Protein AF-G7VB44-F1 (afdb_monomer_lite)

Structure (mmCIF, N/CA/C/O backbone):
data_AF-G7VB44-F1
#
_entry.id   AF-G7VB44-F1
#
loop_
_atom_site.group_PDB
_atom_site.id
_atom_site.type_symbol
_atom_site.label_atom_id
_atom_site.label_alt_id
_atom_site.label_comp_id
_atom_site.label_asym_id
_atom_site.label_entity_id
_atom_site.label_seq_id
_atom_site.pdbx_PDB_ins_code
_atom_site.Cartn_x
_atom_site.Cartn_y
_atom_site.Cartn_z
_atom_site.occupancy
_atom_site.B_iso_or_equiv
_atom_site.auth_seq_id
_atom_site.auth_comp_id
_atom_site.auth_asym_id
_atom_site.auth_atom_id
_atom_site.pdbx_PDB_model_num
ATOM 1 N N . MET A 1 1 ? -12.484 -7.532 16.900 1.00 80.00 1 MET A N 1
ATOM 2 C CA . MET A 1 1 ? -11.353 -6.840 16.231 1.00 80.00 1 MET A CA 1
ATOM 3 C C . MET A 1 1 ? -10.015 -7.594 16.300 1.00 80.00 1 MET A C 1
ATOM 5 O O . MET A 1 1 ? -9.132 -7.290 15.511 1.00 80.00 1 MET A O 1
ATOM 9 N N . GLY A 1 2 ? -9.859 -8.647 17.121 1.00 78.56 2 GLY A N 1
ATOM 10 C CA . GLY A 1 2 ? -8.567 -9.345 17.282 1.00 78.56 2 GLY A CA 1
ATOM 11 C C . GLY A 1 2 ? -8.020 -10.076 16.041 1.00 78.56 2 GLY A C 1
ATOM 12 O O . GLY A 1 2 ? -6.839 -10.409 15.985 1.00 78.56 2 GLY A O 1
ATOM 13 N N . VAL A 1 3 ? -8.853 -10.325 15.021 1.00 84.31 3 VAL A N 1
ATOM 14 C CA . VAL A 1 3 ? -8.392 -10.822 13.707 1.00 84.31 3 VAL A CA 1
ATOM 15 C C . VAL A 1 3 ? -7.645 -9.725 12.938 1.00 84.31 3 VAL A C 1
ATOM 17 O O . VAL A 1 3 ? -6.621 -10.018 12.329 1.00 84.31 3 VAL A O 1
ATOM 20 N N . LEU A 1 4 ? -8.111 -8.470 13.018 1.00 82.12 4 LEU A N 1
ATOM 21 C CA . LEU A 1 4 ? -7.441 -7.319 12.403 1.00 82.12 4 LEU A CA 1
ATOM 22 C C . LEU A 1 4 ? -6.108 -7.040 13.091 1.00 82.12 4 LEU A C 1
ATOM 24 O O . LEU A 1 4 ? -5.109 -6.929 12.400 1.00 82.12 4 LEU A O 1
ATOM 28 N N . PHE A 1 5 ? -6.059 -7.046 14.428 1.00 86.62 5 PHE A N 1
ATOM 29 C CA . PHE A 1 5 ? -4.797 -6.895 15.167 1.00 86.62 5 PHE A CA 1
ATOM 30 C C . PHE A 1 5 ? -3.729 -7.902 14.707 1.00 86.62 5 PHE A C 1
ATOM 32 O O . PHE A 1 5 ? -2.625 -7.510 14.335 1.00 86.62 5 PHE A O 1
ATOM 39 N N . ARG A 1 6 ? -4.077 -9.197 14.658 1.00 86.50 6 ARG A N 1
ATOM 40 C CA . ARG A 1 6 ? -3.172 -10.245 14.159 1.00 86.50 6 ARG A CA 1
ATOM 41 C C . ARG A 1 6 ? -2.758 -10.002 12.710 1.00 86.50 6 ARG A C 1
ATOM 43 O O . ARG A 1 6 ? -1.588 -10.157 12.386 1.00 86.50 6 ARG A O 1
ATOM 50 N N . GLY A 1 7 ? -3.694 -9.581 11.859 1.00 85.75 7 GLY A N 1
ATOM 51 C CA . GLY A 1 7 ? -3.399 -9.190 10.482 1.00 85.75 7 GLY A CA 1
ATOM 52 C C . GLY A 1 7 ? -2.362 -8.077 10.395 1.00 85.75 7 GLY A C 1
ATOM 53 O O . GLY A 1 7 ? -1.374 -8.239 9.682 1.00 85.75 7 GLY A O 1
ATOM 54 N N . TYR A 1 8 ? -2.556 -6.991 11.146 1.00 86.94 8 TYR A N 1
ATOM 55 C CA . TYR A 1 8 ? -1.642 -5.851 11.152 1.00 86.94 8 TYR A CA 1
ATOM 56 C C . TYR A 1 8 ? -0.253 -6.244 11.675 1.00 86.94 8 TYR A C 1
ATOM 58 O O . TYR A 1 8 ? 0.756 -5.853 11.088 1.00 86.94 8 TYR A O 1
ATOM 66 N N . LEU A 1 9 ? -0.196 -7.066 12.727 1.00 90.12 9 LEU A N 1
ATOM 67 C CA . LEU A 1 9 ? 1.054 -7.565 13.299 1.00 90.12 9 LEU A CA 1
ATOM 68 C C . LEU A 1 9 ? 1.824 -8.451 12.311 1.00 90.12 9 LEU A C 1
ATOM 70 O O . LEU A 1 9 ? 3.010 -8.226 12.080 1.00 90.12 9 LEU A O 1
ATOM 74 N N . TYR A 1 10 ? 1.159 -9.440 11.704 1.00 90.50 10 TYR A N 1
ATOM 75 C CA . TYR A 1 10 ? 1.810 -10.322 10.732 1.00 90.50 10 TYR A CA 1
ATOM 76 C C . TYR A 1 10 ? 2.279 -9.552 9.506 1.00 90.50 10 TYR A C 1
ATOM 78 O O . TYR A 1 10 ? 3.381 -9.794 9.031 1.00 90.50 10 TYR A O 1
ATOM 86 N N . MET A 1 11 ? 1.484 -8.595 9.030 1.00 89.56 11 MET A N 1
ATOM 87 C CA . MET A 1 11 ? 1.863 -7.749 7.906 1.00 89.56 11 MET A CA 1
ATOM 88 C C . MET A 1 11 ? 3.060 -6.849 8.253 1.00 89.56 11 MET A C 1
ATOM 90 O O . MET A 1 11 ? 3.954 -6.706 7.429 1.00 89.56 11 MET A O 1
ATOM 94 N N . LEU A 1 12 ? 3.145 -6.320 9.480 1.00 89.06 12 LEU A N 1
ATOM 95 C CA . LEU A 1 12 ? 4.304 -5.541 9.932 1.00 89.06 12 LEU A CA 1
ATOM 96 C C . LEU A 1 12 ? 5.586 -6.382 9.937 1.00 89.06 12 LEU A C 1
ATOM 98 O O . LEU A 1 12 ? 6.587 -5.979 9.350 1.00 89.06 12 LEU A O 1
ATOM 102 N N . ILE A 1 13 ? 5.541 -7.567 10.555 1.00 89.88 13 ILE A N 1
ATOM 103 C CA . ILE A 1 13 ? 6.677 -8.503 10.587 1.00 89.88 13 ILE A CA 1
ATOM 104 C C . ILE A 1 13 ? 7.089 -8.875 9.160 1.00 89.88 13 ILE A C 1
ATOM 106 O O . ILE A 1 13 ? 8.275 -8.893 8.833 1.00 89.88 13 ILE A O 1
ATOM 110 N N . TYR A 1 14 ? 6.106 -9.133 8.298 1.00 90.00 14 TYR A N 1
ATOM 111 C CA . TYR A 1 14 ? 6.345 -9.524 6.919 1.00 90.00 14 TYR A CA 1
ATOM 112 C C . TYR A 1 14 ? 6.978 -8.403 6.089 1.00 90.00 14 TYR A C 1
ATOM 114 O O . TYR A 1 14 ? 7.917 -8.661 5.344 1.00 90.00 14 TYR A O 1
ATOM 122 N N . VAL A 1 15 ? 6.528 -7.156 6.258 1.00 86.50 15 VAL A N 1
ATOM 123 C CA . VAL A 1 15 ? 7.111 -5.977 5.597 1.00 86.50 15 VAL A CA 1
ATOM 124 C C . VAL A 1 15 ? 8.540 -5.720 6.078 1.00 86.50 15 VAL A C 1
ATOM 126 O O . VAL A 1 15 ? 9.401 -5.415 5.256 1.00 86.50 15 VAL A O 1
ATOM 129 N N . ILE A 1 16 ? 8.828 -5.893 7.372 1.00 88.00 16 ILE A N 1
ATOM 130 C CA . ILE A 1 16 ? 10.203 -5.805 7.893 1.00 88.00 16 ILE A CA 1
ATOM 131 C C . ILE A 1 16 ? 11.078 -6.891 7.253 1.00 88.00 16 ILE A C 1
ATOM 133 O O . ILE A 1 16 ? 12.158 -6.588 6.747 1.00 88.00 16 ILE A O 1
ATOM 137 N N . GLY A 1 17 ? 10.597 -8.137 7.210 1.00 90.00 17 GLY A N 1
ATOM 138 C CA . GLY A 1 17 ? 11.292 -9.239 6.540 1.00 90.00 17 GLY A CA 1
ATOM 139 C C . GLY A 1 17 ? 11.532 -8.973 5.051 1.00 90.00 17 GLY A C 1
ATOM 140 O O . GLY A 1 17 ? 12.629 -9.222 4.556 1.00 90.00 17 GLY A O 1
ATOM 141 N N . ALA A 1 18 ? 10.545 -8.398 4.358 1.00 87.44 18 ALA A N 1
ATOM 142 C CA . ALA A 1 18 ? 10.652 -7.982 2.959 1.00 87.44 18 ALA A CA 1
ATOM 143 C C . ALA A 1 18 ? 11.715 -6.904 2.764 1.00 87.44 18 ALA A C 1
ATOM 145 O O . ALA A 1 18 ? 12.546 -7.013 1.864 1.00 87.44 18 ALA A O 1
ATOM 146 N N . GLY A 1 19 ? 11.722 -5.894 3.636 1.00 85.81 19 GLY A N 1
ATOM 147 C CA . GLY A 1 19 ? 12.726 -4.836 3.629 1.00 85.81 19 GLY A CA 1
ATOM 148 C C . GLY A 1 19 ? 14.137 -5.389 3.811 1.00 85.81 19 GLY A C 1
ATOM 149 O O . GLY A 1 19 ? 15.023 -5.068 3.023 1.00 85.81 19 GLY A O 1
ATOM 150 N N . LEU A 1 20 ? 14.340 -6.276 4.787 1.00 90.94 20 LEU A N 1
ATOM 151 C CA . LEU A 1 20 ? 15.640 -6.910 5.031 1.00 90.94 20 LEU A CA 1
ATOM 152 C C . LEU A 1 20 ? 16.088 -7.792 3.859 1.00 90.94 20 LEU A C 1
ATOM 154 O O . LEU A 1 20 ? 17.244 -7.716 3.445 1.00 90.94 20 LEU A O 1
ATOM 158 N N . ALA A 1 21 ? 15.181 -8.588 3.288 1.00 89.25 21 ALA A N 1
ATOM 159 C CA . ALA A 1 21 ? 15.477 -9.410 2.118 1.00 89.25 21 ALA A CA 1
ATOM 160 C C . ALA A 1 21 ? 15.859 -8.548 0.905 1.00 89.25 21 ALA A C 1
ATOM 162 O O . ALA A 1 21 ? 16.820 -8.858 0.204 1.00 89.25 21 ALA A O 1
ATOM 163 N N . MET A 1 22 ? 15.159 -7.432 0.689 1.00 87.12 22 MET A N 1
ATOM 164 C CA . MET A 1 22 ? 15.470 -6.499 -0.390 1.00 87.12 22 MET A CA 1
ATOM 165 C C . MET A 1 22 ? 16.832 -5.828 -0.192 1.00 87.12 22 MET A C 1
ATOM 167 O O . MET A 1 22 ? 17.610 -5.728 -1.138 1.00 87.12 22 MET A O 1
ATOM 171 N N . VAL A 1 23 ? 17.156 -5.420 1.039 1.00 89.25 23 VAL A N 1
ATOM 172 C CA . VAL A 1 23 ? 18.485 -4.891 1.382 1.00 89.25 23 VAL A CA 1
ATOM 173 C C . VAL A 1 23 ? 19.566 -5.937 1.118 1.00 89.25 23 VAL A C 1
ATOM 175 O O . VAL A 1 23 ? 20.598 -5.596 0.549 1.00 89.25 23 VAL A O 1
ATOM 178 N N . ALA A 1 24 ? 19.328 -7.206 1.457 1.00 88.94 24 ALA A N 1
ATOM 179 C CA . ALA A 1 24 ? 20.270 -8.287 1.178 1.00 88.94 24 ALA A CA 1
ATOM 180 C C . ALA A 1 24 ? 20.478 -8.504 -0.333 1.00 88.94 24 ALA A C 1
ATOM 182 O O . ALA A 1 24 ? 21.618 -8.634 -0.776 1.00 88.94 24 ALA A O 1
ATOM 183 N N . VAL A 1 25 ? 19.404 -8.481 -1.133 1.00 89.31 25 VAL A N 1
ATOM 184 C CA . VAL A 1 25 ? 19.479 -8.585 -2.603 1.00 89.31 25 VAL A CA 1
ATOM 185 C C . VAL A 1 25 ? 20.238 -7.402 -3.210 1.00 89.31 25 VAL A C 1
ATOM 187 O O . VAL A 1 25 ? 21.108 -7.601 -4.057 1.00 89.31 25 VAL A O 1
ATOM 190 N N . LEU A 1 26 ? 19.967 -6.178 -2.753 1.00 87.75 26 LEU A N 1
ATOM 191 C CA . LEU A 1 26 ? 20.679 -4.976 -3.199 1.00 87.75 26 LEU A CA 1
ATOM 192 C C . LEU A 1 26 ? 22.152 -4.996 -2.780 1.00 87.75 26 LEU A C 1
ATOM 194 O O . LEU A 1 26 ? 23.027 -4.652 -3.569 1.00 87.75 26 LEU A O 1
ATOM 198 N N . TYR A 1 27 ? 22.451 -5.436 -1.561 1.00 88.81 27 TYR A N 1
ATOM 199 C CA . TYR A 1 27 ? 23.824 -5.590 -1.094 1.00 88.81 27 TYR A CA 1
ATOM 200 C C . TYR A 1 27 ? 24.584 -6.628 -1.927 1.00 88.81 27 TYR A C 1
ATOM 202 O O . TYR A 1 27 ? 25.705 -6.364 -2.362 1.00 88.81 27 TYR A O 1
ATOM 210 N N . ALA A 1 28 ? 23.961 -7.775 -2.217 1.00 87.00 28 ALA A N 1
ATOM 211 C CA . ALA A 1 28 ? 24.533 -8.796 -3.089 1.00 87.00 28 ALA A CA 1
ATOM 212 C C . ALA A 1 28 ? 24.778 -8.261 -4.509 1.00 87.00 28 ALA A C 1
ATOM 214 O O . ALA A 1 28 ? 25.819 -8.550 -5.097 1.00 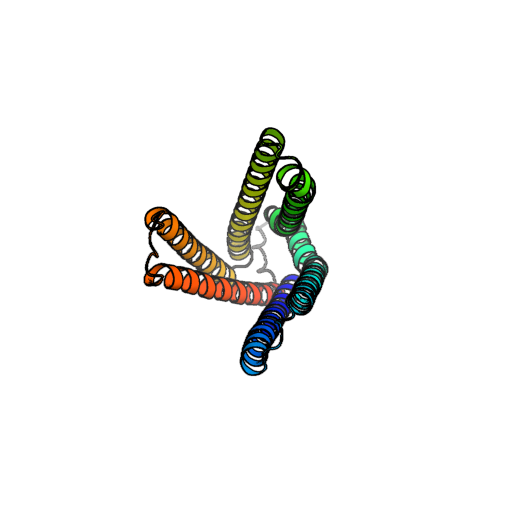87.00 28 ALA A O 1
ATOM 215 N N . MET A 1 29 ? 23.871 -7.431 -5.036 1.00 87.31 29 MET A N 1
ATOM 216 C CA . MET A 1 29 ? 24.047 -6.747 -6.320 1.00 87.31 29 MET A CA 1
ATOM 217 C C . MET A 1 29 ? 25.275 -5.836 -6.312 1.00 87.31 29 MET A C 1
ATOM 219 O O . MET A 1 29 ? 26.114 -5.937 -7.206 1.00 87.31 29 MET A O 1
ATOM 223 N N . VAL A 1 30 ? 25.399 -4.972 -5.301 1.00 86.81 30 VAL A N 1
ATOM 224 C CA . VAL A 1 30 ? 26.527 -4.041 -5.172 1.00 86.81 30 VAL A CA 1
ATOM 225 C C . VAL A 1 30 ? 27.838 -4.808 -5.031 1.00 86.81 30 VAL A C 1
ATOM 227 O O . VAL A 1 30 ? 28.786 -4.525 -5.759 1.00 86.81 30 VAL A O 1
ATOM 230 N N . MET A 1 31 ? 27.892 -5.817 -4.160 1.00 86.06 31 MET A N 1
ATOM 231 C CA . MET A 1 31 ? 29.104 -6.615 -3.965 1.00 86.06 31 MET A CA 1
ATOM 232 C C . MET A 1 31 ? 29.481 -7.425 -5.205 1.00 86.06 31 MET A C 1
ATOM 234 O O . MET A 1 31 ? 30.659 -7.499 -5.545 1.00 86.06 31 MET A O 1
ATOM 238 N N . SER A 1 32 ? 28.497 -7.972 -5.922 1.00 84.56 32 SER A N 1
ATOM 239 C CA . SER A 1 32 ? 28.719 -8.644 -7.204 1.00 84.56 32 SER A CA 1
ATOM 240 C C . SER A 1 32 ? 29.277 -7.678 -8.253 1.00 84.56 32 SER A C 1
ATOM 242 O O . SER A 1 32 ? 30.260 -7.996 -8.919 1.00 84.56 32 SER A O 1
ATOM 244 N N . ALA A 1 33 ? 28.726 -6.464 -8.356 1.00 85.31 33 ALA A N 1
ATOM 245 C CA . ALA A 1 33 ? 29.221 -5.437 -9.270 1.00 85.31 33 ALA A CA 1
ATOM 246 C C . ALA A 1 33 ? 30.656 -4.992 -8.929 1.00 85.31 33 ALA A C 1
ATOM 248 O O . ALA A 1 33 ? 31.499 -4.907 -9.822 1.00 85.31 33 ALA A O 1
ATOM 249 N N . VAL A 1 34 ? 30.956 -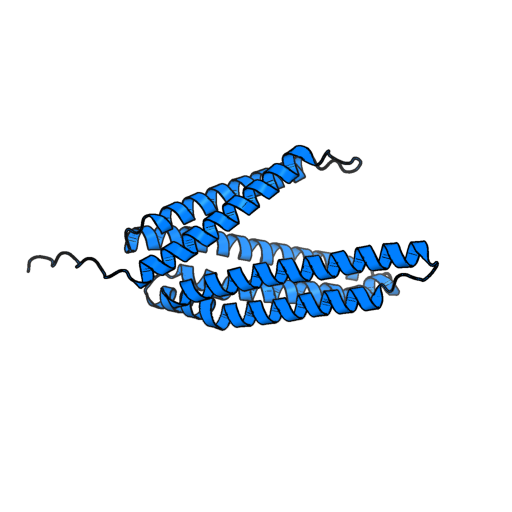4.773 -7.644 1.00 86.88 34 VAL A N 1
ATOM 250 C CA . VAL A 1 34 ? 32.305 -4.422 -7.166 1.00 86.88 34 VAL A CA 1
ATOM 251 C C . VAL A 1 34 ? 33.295 -5.549 -7.458 1.00 86.88 34 VAL A C 1
ATOM 253 O O . VAL A 1 34 ? 34.362 -5.306 -8.019 1.00 86.88 34 VAL A O 1
ATOM 256 N N . TRP A 1 35 ? 32.940 -6.793 -7.134 1.00 85.19 35 TRP A N 1
ATOM 257 C CA . TRP A 1 35 ? 33.787 -7.958 -7.387 1.00 85.19 35 TRP A CA 1
ATOM 258 C C . TRP A 1 35 ? 34.087 -8.145 -8.877 1.00 85.19 35 TRP A C 1
ATOM 260 O O . TRP A 1 35 ? 35.231 -8.400 -9.260 1.00 85.19 35 TRP A O 1
ATOM 270 N N . SER A 1 36 ? 33.055 -7.985 -9.704 1.00 86.75 36 SER A N 1
ATOM 271 C CA . SER A 1 36 ? 33.117 -8.063 -11.160 1.00 86.75 36 SER A CA 1
ATOM 272 C C . SER A 1 36 ? 34.077 -7.020 -11.743 1.00 86.75 36 SER A C 1
ATOM 274 O O . SER A 1 36 ? 34.960 -7.370 -12.527 1.00 86.75 36 SER A O 1
ATOM 276 N N . ALA A 1 37 ? 33.991 -5.771 -11.268 1.00 85.00 37 ALA A N 1
ATOM 277 C CA . ALA A 1 37 ? 34.892 -4.687 -11.658 1.00 85.00 37 ALA A CA 1
ATOM 278 C C . ALA A 1 37 ? 36.355 -4.943 -11.250 1.00 85.00 37 ALA A C 1
ATOM 280 O O . ALA A 1 37 ? 37.264 -4.635 -12.018 1.00 85.00 37 ALA A O 1
ATOM 281 N N . LEU A 1 38 ? 36.591 -5.535 -10.074 1.00 87.69 38 LEU A N 1
ATOM 282 C CA . LEU A 1 38 ? 37.941 -5.841 -9.580 1.00 87.69 38 LEU A CA 1
ATOM 283 C C . LEU A 1 38 ? 38.611 -7.016 -10.313 1.00 87.69 38 LEU A C 1
ATOM 285 O O . LEU A 1 38 ? 39.831 -7.033 -10.439 1.00 87.69 38 LEU A O 1
ATOM 289 N N . HIS A 1 39 ? 37.835 -7.992 -10.794 1.00 87.19 39 HIS A N 1
ATOM 290 C CA . HIS A 1 39 ? 38.360 -9.236 -11.383 1.00 87.19 39 HIS A CA 1
ATOM 291 C C . HIS A 1 39 ? 38.107 -9.367 -12.892 1.00 87.19 39 HIS A C 1
ATOM 293 O O . HIS A 1 39 ? 38.320 -10.442 -13.454 1.00 87.19 39 HIS A O 1
ATOM 299 N N . GLY A 1 40 ? 37.622 -8.308 -13.548 1.00 78.44 40 GLY A N 1
ATOM 300 C CA . GLY A 1 40 ? 37.366 -8.291 -14.991 1.00 78.44 40 GLY A CA 1
ATOM 301 C C . GLY A 1 40 ? 36.323 -9.313 -15.459 1.00 78.44 40 GLY A C 1
ATOM 302 O O . GLY A 1 40 ? 36.353 -9.735 -16.614 1.00 78.44 40 GLY A O 1
ATOM 303 N N . ARG A 1 41 ? 35.422 -9.753 -14.572 1.00 78.19 41 ARG A N 1
ATOM 304 C CA . ARG A 1 41 ? 34.288 -10.612 -14.950 1.00 78.19 41 ARG A CA 1
ATOM 305 C C . ARG A 1 41 ? 33.118 -9.739 -15.418 1.00 78.19 41 ARG A C 1
ATOM 307 O O . ARG A 1 41 ? 33.115 -8.530 -15.223 1.00 78.19 41 ARG A O 1
ATOM 314 N N . GLY A 1 42 ? 32.148 -10.340 -16.105 1.00 76.00 42 GLY A N 1
ATOM 315 C CA . GLY A 1 42 ? 30.885 -9.677 -16.438 1.00 76.00 42 GLY A CA 1
ATOM 316 C C . GLY A 1 42 ? 29.924 -9.714 -15.248 1.00 76.00 42 GLY A C 1
ATOM 317 O O . GLY A 1 42 ? 29.878 -10.709 -14.526 1.00 76.00 42 GLY A O 1
ATOM 318 N N . PHE A 1 43 ? 29.150 -8.645 -15.039 1.00 81.94 43 PHE A N 1
ATOM 319 C CA . PHE A 1 43 ? 28.082 -8.631 -14.035 1.00 81.94 43 PHE A CA 1
ATOM 320 C C . PHE A 1 43 ? 26.932 -9.545 -14.483 1.00 81.94 43 PHE A C 1
ATOM 322 O O . PHE A 1 43 ? 26.363 -9.341 -15.557 1.00 81.94 43 PHE A O 1
ATOM 329 N N . ASP A 1 44 ? 26.573 -10.534 -13.659 1.00 81.94 44 ASP A N 1
ATOM 330 C CA . ASP A 1 44 ? 25.435 -11.419 -13.928 1.00 81.94 44 ASP A CA 1
ATOM 331 C C . ASP A 1 44 ? 24.103 -10.720 -13.613 1.00 81.94 44 ASP A C 1
ATOM 333 O O . ASP A 1 44 ? 23.480 -10.901 -12.562 1.00 81.94 44 ASP A O 1
ATOM 337 N N . PHE A 1 45 ? 23.675 -9.883 -14.556 1.00 80.00 45 PHE A N 1
ATOM 338 C CA . PHE A 1 45 ? 22.410 -9.161 -14.478 1.00 80.00 45 PHE A CA 1
ATOM 339 C C . PHE A 1 45 ? 21.201 -10.102 -14.440 1.00 80.00 45 PHE A C 1
ATOM 341 O O . PHE A 1 45 ? 20.233 -9.821 -13.735 1.00 80.00 45 PHE A O 1
ATOM 348 N N . TRP A 1 46 ? 21.247 -11.220 -15.168 1.00 82.12 46 TRP A N 1
ATOM 349 C CA . TRP A 1 46 ? 20.115 -12.141 -15.275 1.00 82.12 46 TRP A CA 1
ATOM 350 C C . TRP A 1 46 ? 19.903 -12.937 -13.990 1.00 82.12 46 TRP A C 1
ATOM 352 O O . TRP A 1 46 ? 18.759 -13.064 -13.548 1.00 82.12 46 TRP A O 1
ATOM 362 N N . GLY A 1 47 ? 20.980 -13.396 -13.347 1.00 81.94 47 GLY A N 1
ATOM 363 C CA . GLY A 1 47 ? 20.912 -14.013 -12.022 1.00 81.94 47 GLY A CA 1
ATOM 364 C C . GLY A 1 47 ? 20.353 -13.055 -10.966 1.00 81.94 47 GLY A C 1
ATOM 365 O O . GLY A 1 47 ? 19.464 -13.428 -10.194 1.00 81.94 47 GLY A O 1
ATOM 366 N N . PHE A 1 48 ? 20.792 -11.791 -10.981 1.00 85.19 48 PHE A N 1
ATOM 367 C CA . PHE A 1 48 ? 20.237 -10.752 -10.108 1.00 85.19 48 PHE A CA 1
ATOM 368 C C . PHE A 1 48 ? 18.748 -10.502 -10.377 1.00 85.19 48 PHE A C 1
ATOM 370 O O . PHE A 1 48 ? 17.949 -10.496 -9.440 1.00 85.19 48 PHE A O 1
ATOM 377 N N . LEU A 1 49 ? 18.362 -10.324 -11.643 1.00 84.62 49 LEU A N 1
ATOM 378 C CA . LEU A 1 49 ? 16.976 -10.075 -12.030 1.00 84.62 49 LEU A CA 1
ATOM 379 C C . LEU A 1 49 ? 16.065 -11.233 -11.606 1.00 84.62 49 LEU A C 1
ATOM 381 O O . LEU A 1 49 ? 14.985 -10.997 -11.066 1.00 84.62 49 LEU A O 1
ATOM 385 N N . ALA A 1 50 ? 16.511 -12.477 -11.789 1.00 85.31 50 ALA A N 1
ATOM 386 C CA . ALA A 1 50 ? 15.781 -13.659 -11.347 1.00 85.31 50 ALA A CA 1
ATOM 387 C C . ALA A 1 50 ? 15.611 -13.689 -9.819 1.00 85.31 50 ALA A C 1
ATOM 389 O O . ALA A 1 50 ? 14.501 -13.914 -9.336 1.00 85.31 50 ALA A O 1
ATOM 390 N N . ALA A 1 51 ? 16.671 -13.404 -9.053 1.00 85.88 51 ALA A N 1
ATOM 391 C CA . ALA A 1 51 ? 16.606 -13.333 -7.592 1.00 85.88 51 ALA A CA 1
ATOM 392 C C . ALA A 1 51 ? 15.676 -12.208 -7.107 1.00 85.88 51 ALA A C 1
ATOM 394 O O . ALA A 1 51 ? 14.861 -12.414 -6.205 1.00 85.88 51 ALA A O 1
ATOM 395 N N . PHE A 1 52 ? 15.746 -11.037 -7.741 1.00 87.44 52 PHE A N 1
ATOM 396 C CA . PHE A 1 52 ? 14.871 -9.903 -7.464 1.00 87.44 52 PHE A CA 1
ATOM 397 C C . PHE A 1 52 ? 13.401 -10.259 -7.706 1.00 87.44 52 PHE A C 1
ATOM 399 O O . PHE A 1 52 ? 12.562 -10.069 -6.824 1.00 87.44 52 PHE A O 1
ATOM 406 N N . ILE A 1 53 ? 13.087 -10.833 -8.871 1.00 87.06 53 ILE A N 1
ATOM 407 C CA . ILE A 1 53 ? 11.726 -11.266 -9.211 1.00 87.06 53 ILE A CA 1
ATOM 408 C C . ILE A 1 53 ? 11.250 -12.342 -8.231 1.00 87.06 53 ILE A C 1
ATOM 410 O O . ILE A 1 53 ? 10.125 -12.251 -7.744 1.00 87.06 53 ILE A O 1
ATOM 414 N N . ALA A 1 54 ? 12.089 -13.323 -7.890 1.00 87.88 54 ALA A N 1
ATOM 415 C CA . ALA A 1 54 ? 11.737 -14.373 -6.938 1.00 87.88 54 ALA A CA 1
ATOM 416 C C . ALA A 1 54 ? 11.361 -13.798 -5.562 1.00 87.88 54 ALA A C 1
ATOM 418 O O . ALA A 1 54 ? 10.338 -14.185 -4.996 1.00 87.88 54 ALA A O 1
ATOM 419 N N . VAL A 1 55 ? 12.133 -12.829 -5.059 1.00 88.38 55 VAL A N 1
ATOM 420 C CA . VAL A 1 55 ? 11.825 -12.098 -3.821 1.00 88.38 55 VAL A CA 1
ATOM 421 C C . VAL A 1 55 ? 10.495 -11.356 -3.955 1.00 88.38 55 VAL A C 1
ATOM 423 O O . VAL A 1 55 ? 9.600 -11.564 -3.136 1.00 88.38 55 VAL A O 1
ATOM 426 N N . VAL A 1 56 ? 10.305 -10.560 -5.009 1.00 87.50 56 VAL A N 1
ATOM 427 C CA . VAL A 1 56 ? 9.052 -9.815 -5.234 1.00 87.50 56 VAL A CA 1
ATOM 428 C C . VAL A 1 56 ? 7.841 -10.748 -5.282 1.00 87.50 56 VAL A C 1
ATOM 430 O O . VAL A 1 56 ? 6.823 -10.462 -4.649 1.00 87.50 56 VAL A O 1
ATOM 433 N N . VAL A 1 57 ? 7.942 -11.880 -5.980 1.00 88.88 57 VAL A N 1
ATOM 434 C CA . VAL A 1 57 ? 6.856 -12.863 -6.095 1.00 88.88 57 VAL A CA 1
ATOM 435 C C . VAL A 1 57 ? 6.567 -13.510 -4.743 1.00 88.88 57 VAL A C 1
ATOM 437 O O . VAL A 1 57 ? 5.410 -13.524 -4.321 1.00 88.88 57 VAL A O 1
ATOM 440 N N . LEU A 1 58 ? 7.595 -13.986 -4.033 1.00 89.75 58 LEU A N 1
ATOM 441 C CA . LEU A 1 58 ? 7.453 -14.601 -2.710 1.00 89.75 58 LEU A CA 1
ATOM 442 C C . LEU A 1 58 ? 6.741 -13.650 -1.738 1.00 89.75 58 LEU A C 1
ATOM 444 O O . LEU A 1 58 ? 5.768 -14.044 -1.089 1.00 89.75 58 LEU A O 1
ATOM 448 N N . PHE A 1 59 ? 7.190 -12.392 -1.690 1.00 90.31 59 PHE A N 1
ATOM 449 C CA . PHE A 1 59 ? 6.597 -11.369 -0.834 1.00 90.31 59 PHE A CA 1
ATOM 450 C C . PHE A 1 59 ? 5.178 -10.998 -1.264 1.00 90.31 59 PHE A C 1
ATOM 452 O O . PHE A 1 59 ? 4.289 -10.869 -0.424 1.00 90.31 59 PHE A O 1
ATOM 459 N N . THR A 1 60 ? 4.908 -10.918 -2.562 1.00 87.38 60 THR A N 1
ATOM 460 C CA . THR A 1 60 ? 3.545 -10.665 -3.048 1.00 87.38 60 THR A CA 1
ATOM 461 C C . THR A 1 60 ? 2.587 -11.774 -2.608 1.00 87.38 60 THR A C 1
ATOM 463 O O . THR A 1 60 ? 1.515 -11.490 -2.070 1.00 87.38 60 THR A O 1
ATOM 466 N N . VAL A 1 61 ? 2.985 -13.041 -2.756 1.00 89.69 61 VAL A N 1
ATOM 467 C CA . VAL A 1 61 ? 2.168 -14.192 -2.342 1.00 89.69 61 VAL A CA 1
ATOM 468 C C . VAL A 1 61 ? 1.927 -14.185 -0.833 1.00 89.69 61 VAL A C 1
ATOM 470 O O . VAL A 1 61 ? 0.784 -14.341 -0.401 1.00 89.69 61 VAL A O 1
ATOM 473 N N . GLY A 1 62 ? 2.955 -13.961 -0.011 1.00 89.88 62 GLY A N 1
ATOM 474 C CA . GLY A 1 62 ? 2.769 -13.922 1.441 1.00 89.88 62 GLY A CA 1
ATOM 475 C C . GLY A 1 62 ? 1.898 -12.754 1.906 1.00 89.88 62 GLY A C 1
ATOM 476 O O . GLY A 1 62 ? 1.027 -12.958 2.756 1.00 89.88 62 GLY A O 1
ATOM 477 N N . VAL A 1 63 ? 2.039 -11.570 1.296 1.00 88.75 63 VAL A N 1
ATOM 478 C CA . VAL A 1 63 ? 1.134 -10.432 1.539 1.00 88.75 63 VAL A CA 1
ATOM 479 C C . VAL A 1 63 ? -0.308 -10.818 1.223 1.00 88.75 63 VAL A C 1
ATOM 481 O O . VAL A 1 63 ? -1.186 -10.590 2.055 1.00 88.75 63 VAL A O 1
ATOM 484 N N . LEU A 1 64 ? -0.564 -11.445 0.072 1.00 89.56 64 LEU A N 1
ATOM 485 C CA . LEU A 1 64 ? -1.906 -11.889 -0.313 1.00 89.56 64 LEU A CA 1
ATOM 486 C C . LEU A 1 64 ? -2.483 -12.899 0.683 1.00 89.56 64 LEU A C 1
ATOM 488 O O . LEU A 1 64 ? -3.635 -12.766 1.104 1.00 89.56 64 LEU A O 1
ATOM 492 N N . VAL A 1 65 ? -1.683 -13.875 1.115 1.00 92.00 65 VAL A N 1
ATOM 493 C CA . VAL A 1 65 ? -2.103 -14.879 2.103 1.00 92.00 65 VAL A CA 1
ATOM 494 C C . VAL A 1 65 ? -2.478 -14.216 3.430 1.00 92.00 65 VAL A C 1
ATOM 496 O O . VAL A 1 65 ? -3.553 -14.490 3.971 1.00 92.00 65 VAL A O 1
ATOM 499 N N . ILE A 1 66 ? -1.635 -13.318 3.951 1.00 90.69 66 ILE A N 1
ATOM 500 C CA . ILE A 1 66 ? -1.905 -12.580 5.197 1.00 90.69 66 ILE A CA 1
ATOM 501 C C . ILE A 1 66 ? -3.146 -11.693 5.029 1.00 90.69 66 ILE A C 1
ATOM 503 O O . ILE A 1 66 ? -4.012 -11.649 5.911 1.00 90.69 66 ILE A O 1
ATOM 507 N N . PHE A 1 67 ? -3.266 -11.018 3.889 1.00 90.69 67 PHE A N 1
ATOM 508 C CA . PHE A 1 67 ? -4.384 -10.141 3.580 1.00 90.69 67 PHE A CA 1
ATOM 509 C C . PHE A 1 67 ? -5.718 -10.893 3.595 1.00 90.69 67 PHE A C 1
ATOM 511 O O . PHE A 1 67 ? -6.602 -10.552 4.385 1.00 90.69 67 PHE A O 1
ATOM 518 N N . PHE A 1 68 ? -5.859 -11.954 2.796 1.00 90.31 68 PHE A N 1
ATOM 519 C CA . PHE A 1 68 ? -7.105 -12.721 2.726 1.00 90.31 68 PHE A CA 1
ATOM 520 C C . PHE A 1 68 ? -7.426 -13.437 4.040 1.00 90.31 68 PHE A C 1
ATOM 522 O O . PHE A 1 68 ? -8.591 -13.514 4.443 1.00 90.31 68 PHE A O 1
ATOM 529 N N . ARG A 1 69 ? -6.406 -13.943 4.742 1.00 91.12 69 ARG A N 1
ATOM 530 C CA . ARG A 1 69 ? -6.603 -14.668 6.002 1.00 91.12 69 ARG A CA 1
ATOM 531 C C . ARG A 1 69 ? -7.044 -13.757 7.144 1.00 91.12 69 ARG A C 1
ATOM 533 O O . ARG A 1 69 ? -7.864 -14.189 7.956 1.00 91.12 69 ARG A O 1
ATOM 540 N N . TYR A 1 70 ? -6.525 -12.531 7.215 1.00 91.75 70 TYR A N 1
ATOM 541 C CA . TYR A 1 70 ? -6.732 -11.653 8.369 1.00 91.75 70 TYR A CA 1
ATOM 542 C C . TYR A 1 70 ? -7.470 -10.358 8.025 1.00 91.75 70 TYR A C 1
ATOM 544 O O . TYR A 1 70 ? -8.552 -10.125 8.562 1.00 91.75 70 TYR A O 1
ATOM 552 N N . HIS A 1 71 ? -6.933 -9.532 7.126 1.00 87.81 71 HIS A N 1
ATOM 553 C CA . HIS A 1 71 ? -7.506 -8.218 6.816 1.00 87.81 71 HIS A CA 1
ATOM 554 C C . HIS A 1 71 ? -8.876 -8.335 6.154 1.00 87.81 71 HIS A C 1
ATOM 556 O O . HIS A 1 71 ? -9.839 -7.743 6.635 1.00 87.81 71 HIS A O 1
ATOM 562 N N . PHE A 1 72 ? -8.999 -9.162 5.114 1.00 90.62 72 PHE A N 1
ATOM 563 C CA . PHE A 1 72 ? -10.256 -9.345 4.392 1.00 90.62 72 PHE A CA 1
ATOM 564 C C . PHE A 1 72 ? -11.369 -9.851 5.318 1.00 90.62 72 PHE A C 1
ATOM 566 O O . PHE A 1 72 ? -12.443 -9.257 5.401 1.00 90.62 72 PHE A O 1
ATOM 573 N N . ARG A 1 73 ? -11.096 -10.913 6.089 1.00 90.00 73 ARG A N 1
ATOM 574 C CA . ARG A 1 73 ? -12.057 -11.452 7.067 1.00 90.00 73 ARG A CA 1
ATOM 575 C C . ARG A 1 73 ? -12.385 -10.439 8.162 1.00 90.00 73 ARG A C 1
ATOM 577 O O . ARG A 1 73 ? -13.544 -10.325 8.553 1.00 90.00 73 ARG A O 1
ATOM 584 N N . GLY A 1 74 ? -11.387 -9.699 8.639 1.00 86.81 74 GLY A N 1
ATOM 585 C CA . GLY A 1 74 ? -11.546 -8.675 9.665 1.00 86.81 74 GLY A CA 1
ATOM 586 C C . GLY A 1 74 ? -12.428 -7.508 9.218 1.00 86.81 74 GLY A C 1
ATOM 587 O O . GLY A 1 74 ? -13.364 -7.142 9.929 1.00 86.81 74 GLY A O 1
ATOM 588 N N . PHE A 1 75 ? -12.191 -6.967 8.023 1.00 90.25 75 PHE A N 1
ATOM 589 C CA . PHE A 1 75 ? -13.000 -5.888 7.458 1.00 90.25 75 PHE A CA 1
ATOM 590 C C . PHE A 1 75 ? -14.399 -6.360 7.059 1.00 90.25 75 PHE A C 1
ATOM 592 O O . PHE A 1 75 ? -15.370 -5.656 7.324 1.00 90.25 75 PHE A O 1
ATOM 599 N N . MET A 1 76 ? -14.547 -7.574 6.520 1.00 92.44 76 MET A N 1
ATOM 600 C CA . MET A 1 76 ? -15.873 -8.138 6.247 1.00 92.44 76 MET A CA 1
ATOM 601 C C . MET A 1 76 ? -16.672 -8.406 7.528 1.00 92.44 76 MET A C 1
ATOM 603 O O . MET A 1 76 ? -17.894 -8.265 7.526 1.00 92.44 76 MET A O 1
ATOM 607 N N . ALA A 1 77 ? -16.010 -8.739 8.640 1.00 88.44 77 ALA A N 1
ATOM 608 C CA . ALA A 1 77 ? -16.669 -8.809 9.940 1.00 88.44 77 ALA A CA 1
ATOM 609 C C . ALA A 1 77 ? -17.150 -7.422 10.402 1.00 88.44 77 ALA A C 1
ATOM 611 O O . ALA A 1 77 ? -18.294 -7.294 10.826 1.00 88.44 77 ALA A O 1
ATOM 612 N N . LEU A 1 78 ? -16.332 -6.371 10.252 1.00 88.19 78 LEU A N 1
ATOM 613 C CA . LEU A 1 78 ? -16.750 -4.989 10.539 1.00 88.19 78 LEU A CA 1
ATOM 614 C C . LEU A 1 78 ? -17.899 -4.518 9.635 1.00 88.19 78 LEU A C 1
ATOM 616 O O . LEU A 1 78 ? -18.811 -3.842 10.106 1.00 88.19 78 LEU A O 1
ATOM 620 N N . TYR A 1 79 ? -17.893 -4.916 8.363 1.00 91.38 79 TYR A N 1
ATOM 621 C CA . TYR A 1 79 ? -18.985 -4.639 7.433 1.00 91.38 79 TYR A CA 1
ATOM 622 C C . TYR A 1 79 ? -20.306 -5.241 7.922 1.00 91.38 79 TYR A C 1
ATOM 624 O O . TYR A 1 79 ? -21.321 -4.549 7.974 1.00 91.38 79 TYR A O 1
ATOM 632 N N . ARG A 1 80 ? -20.278 -6.509 8.356 1.00 87.88 80 ARG A N 1
ATOM 633 C CA . ARG A 1 80 ? -21.447 -7.192 8.937 1.00 87.88 80 ARG A CA 1
ATOM 634 C C . ARG A 1 80 ? -21.930 -6.547 10.241 1.00 87.88 80 ARG A C 1
ATOM 636 O O . ARG A 1 80 ? -23.109 -6.644 10.545 1.00 87.88 80 ARG A O 1
ATOM 643 N N . LEU A 1 81 ? -21.048 -5.864 10.974 1.00 84.94 81 LEU A N 1
ATOM 644 C CA . LEU A 1 81 ? -21.378 -5.096 12.182 1.00 84.94 81 LEU A CA 1
ATOM 645 C C . LEU A 1 81 ? -21.945 -3.691 11.889 1.00 84.94 81 LEU A C 1
ATOM 647 O O . LEU A 1 81 ? -22.209 -2.939 12.820 1.00 84.94 81 LEU A O 1
ATOM 651 N N . GLY A 1 82 ? -22.132 -3.321 10.617 1.00 85.94 82 GLY A N 1
ATOM 652 C CA . GLY A 1 82 ? -22.771 -2.063 10.209 1.00 85.94 82 GLY A CA 1
ATOM 653 C C . GLY A 1 82 ? -21.818 -1.002 9.650 1.00 85.94 82 GLY A C 1
ATOM 654 O O . GLY A 1 82 ? -22.276 0.002 9.100 1.00 85.94 82 GLY A O 1
ATOM 655 N N . PHE A 1 83 ? -20.500 -1.221 9.691 1.00 88.50 83 PHE A N 1
ATOM 656 C CA . PHE A 1 83 ? -19.526 -0.306 9.087 1.00 88.50 83 PHE A CA 1
ATOM 657 C C . PHE A 1 83 ? -19.426 -0.536 7.573 1.00 88.50 83 PHE A C 1
ATOM 659 O O . PHE A 1 83 ? -18.493 -1.175 7.087 1.00 88.50 83 PHE A O 1
ATOM 666 N N . LYS A 1 84 ? -20.379 0.006 6.802 1.00 90.38 84 LYS A N 1
ATOM 667 C CA . LYS A 1 84 ? -20.481 -0.223 5.343 1.00 90.38 84 LYS A CA 1
ATOM 668 C C . LYS A 1 84 ? -19.198 0.113 4.564 1.00 90.38 84 LYS A C 1
ATOM 670 O O . LYS A 1 84 ? -18.854 -0.587 3.617 1.00 90.38 84 LYS A O 1
ATOM 675 N N . VAL A 1 85 ? -18.453 1.130 5.003 1.00 89.62 85 VAL A N 1
ATOM 676 C CA . VAL A 1 85 ? -17.168 1.542 4.402 1.00 89.62 85 VAL A CA 1
ATOM 677 C C . VAL A 1 85 ? -16.066 0.480 4.505 1.00 89.62 85 VAL A C 1
ATOM 679 O O . VAL A 1 85 ? -15.147 0.480 3.690 1.00 89.62 85 VAL A O 1
ATOM 682 N N . ALA A 1 86 ? -16.171 -0.471 5.441 1.00 90.06 86 ALA A N 1
ATOM 683 C CA . ALA A 1 86 ? -15.200 -1.556 5.585 1.00 90.06 86 ALA A CA 1
ATOM 684 C C . ALA A 1 86 ? -15.172 -2.494 4.365 1.00 90.06 86 ALA A C 1
ATOM 686 O O . ALA A 1 86 ? -14.149 -3.122 4.103 1.00 90.06 86 ALA A O 1
ATOM 687 N N . TRP A 1 87 ? -16.251 -2.547 3.574 1.00 93.56 87 TRP A N 1
ATOM 688 C CA . TRP A 1 87 ? -16.263 -3.292 2.313 1.00 93.56 87 TRP A CA 1
ATOM 689 C C . TRP A 1 87 ? -15.193 -2.781 1.346 1.00 93.56 87 TRP A C 1
ATOM 691 O O . TRP A 1 87 ? -14.460 -3.574 0.761 1.00 93.56 87 TRP A O 1
ATOM 701 N N . LEU A 1 88 ? -15.043 -1.457 1.236 1.00 92.00 88 LEU A N 1
ATOM 702 C CA . LEU A 1 88 ? -14.064 -0.861 0.333 1.00 92.00 88 LEU A CA 1
ATOM 703 C C . LEU A 1 88 ? -12.627 -1.098 0.813 1.00 92.00 88 LEU A C 1
ATOM 705 O O . LEU A 1 88 ? -11.730 -1.252 -0.003 1.00 92.00 88 LEU A O 1
ATOM 709 N N . LEU A 1 89 ? -12.407 -1.209 2.124 1.00 91.75 89 LEU A N 1
ATOM 710 C CA . LEU A 1 89 ? -11.103 -1.581 2.685 1.00 91.75 89 LEU A CA 1
ATOM 711 C C . LEU A 1 89 ? -10.751 -3.053 2.440 1.00 91.75 89 LEU A C 1
ATOM 713 O O . LEU A 1 89 ? -9.578 -3.386 2.283 1.00 91.75 89 LEU A O 1
ATOM 717 N N . ALA A 1 90 ? -11.756 -3.931 2.379 1.00 92.12 90 ALA A N 1
ATOM 718 C CA . ALA A 1 90 ? -11.567 -5.344 2.061 1.00 92.12 90 ALA A CA 1
ATOM 719 C C . ALA A 1 90 ? -11.327 -5.577 0.561 1.00 92.12 90 ALA A C 1
ATOM 721 O O . ALA A 1 90 ? -10.456 -6.358 0.189 1.00 92.12 90 ALA A O 1
ATOM 722 N N . TRP A 1 91 ? -12.094 -4.916 -0.307 1.00 91.94 91 TRP A N 1
ATOM 723 C CA . TRP A 1 91 ? -12.044 -5.152 -1.753 1.00 91.94 91 TRP A CA 1
ATOM 724 C C . TRP A 1 91 ? -11.118 -4.205 -2.504 1.00 91.94 91 TRP A C 1
ATOM 726 O O . TRP A 1 91 ? -10.580 -4.586 -3.537 1.00 91.94 91 TRP A O 1
ATOM 736 N N . GLY A 1 92 ? -10.880 -3.004 -1.986 1.00 90.31 92 GLY A N 1
ATOM 737 C CA . GLY A 1 92 ? -10.039 -1.996 -2.622 1.00 90.31 92 GLY A CA 1
ATOM 738 C C . GLY A 1 92 ? -8.645 -2.503 -2.994 1.00 90.31 92 GLY A C 1
ATOM 739 O O . GLY A 1 92 ? -8.292 -2.411 -4.163 1.00 90.31 92 GLY A O 1
ATOM 740 N N . PRO A 1 93 ? -7.880 -3.128 -2.076 1.00 88.56 93 PRO A N 1
ATOM 741 C CA . PRO A 1 93 ? -6.578 -3.708 -2.411 1.00 88.56 93 PRO A CA 1
ATOM 742 C C . PRO A 1 93 ? -6.644 -4.784 -3.505 1.00 88.56 93 PRO A C 1
ATOM 744 O O . PRO A 1 93 ? -5.746 -4.863 -4.339 1.00 88.56 93 PRO A O 1
ATOM 747 N N . VAL A 1 94 ? -7.719 -5.582 -3.538 1.00 91.44 94 VAL A N 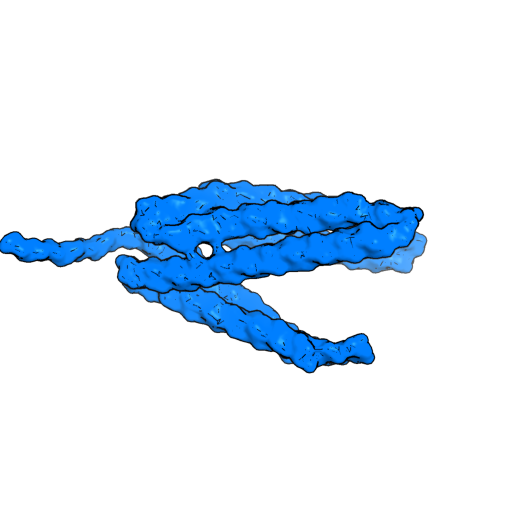1
ATOM 748 C CA . VAL A 1 94 ? -7.937 -6.608 -4.573 1.00 91.44 94 VAL A CA 1
ATOM 749 C C . VAL A 1 94 ? -8.200 -5.952 -5.927 1.00 91.44 94 VAL A C 1
ATOM 751 O O . VAL A 1 94 ? -7.581 -6.328 -6.917 1.00 91.44 94 VAL A O 1
ATOM 754 N N . ILE A 1 95 ? -9.069 -4.938 -5.968 1.00 91.94 95 ILE A N 1
ATOM 755 C CA . ILE A 1 95 ? -9.365 -4.168 -7.183 1.00 91.94 95 ILE A CA 1
ATOM 756 C C . ILE A 1 95 ? -8.088 -3.496 -7.695 1.00 91.94 95 ILE A C 1
ATOM 758 O O . ILE A 1 95 ? -7.771 -3.617 -8.875 1.00 91.94 95 ILE A O 1
ATOM 762 N N . THR A 1 96 ? -7.314 -2.853 -6.818 1.00 89.88 96 THR A N 1
ATOM 763 C CA . THR A 1 96 ? -6.035 -2.236 -7.188 1.00 89.88 96 THR A CA 1
ATOM 764 C C . THR A 1 96 ? -5.066 -3.263 -7.770 1.00 89.88 96 THR A C 1
ATOM 766 O O . THR A 1 96 ? -4.429 -2.985 -8.780 1.00 89.88 96 THR A O 1
ATOM 769 N N . LEU A 1 97 ? -4.977 -4.463 -7.193 1.00 89.06 97 LEU A N 1
ATOM 770 C CA . LEU A 1 97 ? -4.111 -5.523 -7.710 1.00 89.06 97 LEU A CA 1
ATOM 771 C C . LEU A 1 97 ? -4.553 -6.019 -9.093 1.00 89.06 97 LEU A C 1
ATOM 773 O O . LEU A 1 97 ? -3.709 -6.217 -9.964 1.00 89.06 97 LEU A O 1
ATOM 777 N N . ILE A 1 98 ? -5.861 -6.162 -9.321 1.00 93.06 98 ILE A N 1
ATOM 778 C CA . ILE A 1 98 ? -6.414 -6.506 -10.640 1.00 93.06 98 ILE A CA 1
ATOM 779 C C . ILE A 1 98 ? -6.077 -5.413 -11.660 1.00 93.06 98 ILE A C 1
ATOM 781 O O . ILE A 1 98 ? -5.639 -5.724 -12.765 1.00 93.06 98 ILE A O 1
ATOM 785 N N . LEU A 1 99 ? -6.225 -4.138 -11.290 1.00 93.19 99 LEU A N 1
ATOM 786 C CA . LEU A 1 99 ? -5.882 -3.012 -12.162 1.00 93.19 99 LEU A CA 1
ATOM 787 C C . LEU A 1 99 ? -4.385 -2.987 -12.493 1.00 93.19 99 LEU A C 1
ATOM 789 O O . LEU A 1 99 ? -4.024 -2.783 -13.648 1.00 93.19 99 LEU A O 1
ATOM 793 N N . MET A 1 100 ? -3.514 -3.259 -11.520 1.00 88.38 100 MET A N 1
ATOM 794 C CA . MET A 1 100 ? -2.068 -3.358 -11.756 1.00 88.38 100 MET A CA 1
ATOM 795 C C . MET A 1 100 ? -1.716 -4.532 -12.674 1.00 88.38 100 MET A C 1
ATOM 797 O O . MET A 1 100 ? -0.918 -4.370 -13.595 1.00 88.38 100 MET A O 1
ATOM 801 N N . ALA A 1 101 ? -2.348 -5.692 -12.485 1.00 90.00 101 ALA A N 1
ATOM 802 C CA . ALA A 1 101 ? -2.180 -6.831 -13.383 1.00 90.00 101 ALA A CA 1
ATOM 803 C C . ALA A 1 101 ? -2.664 -6.510 -14.808 1.00 90.00 101 ALA A C 1
ATOM 805 O O . ALA A 1 101 ? -2.003 -6.884 -15.775 1.00 90.00 101 ALA A O 1
ATOM 806 N N . ALA A 1 102 ? -3.767 -5.769 -14.946 1.00 92.56 102 ALA A N 1
ATOM 807 C CA . ALA A 1 102 ? -4.260 -5.305 -16.239 1.00 92.56 102 ALA A CA 1
ATOM 808 C C . ALA A 1 102 ? -3.278 -4.333 -16.910 1.00 92.56 102 ALA A C 1
ATOM 810 O O . ALA A 1 102 ? -3.015 -4.480 -18.100 1.00 92.56 102 ALA A O 1
ATOM 811 N N . ILE A 1 103 ? -2.681 -3.396 -16.161 1.00 91.12 103 ILE A N 1
ATOM 812 C CA . ILE A 1 103 ? -1.639 -2.491 -16.681 1.00 91.12 103 ILE A CA 1
ATOM 813 C C . ILE A 1 103 ? -0.454 -3.299 -17.214 1.00 91.12 103 ILE A C 1
ATOM 815 O O . ILE A 1 103 ? -0.037 -3.087 -18.351 1.00 91.12 103 ILE A O 1
ATOM 819 N N . ILE A 1 104 ? 0.054 -4.252 -16.425 1.00 88.75 104 ILE A N 1
ATOM 820 C CA . ILE A 1 104 ? 1.150 -5.134 -16.850 1.00 88.75 104 ILE A CA 1
ATOM 821 C C . ILE A 1 104 ? 0.747 -5.904 -18.111 1.00 88.75 104 ILE A C 1
ATOM 823 O O . ILE A 1 104 ? 1.517 -5.952 -19.064 1.00 88.75 104 ILE A O 1
ATOM 827 N N . GLY A 1 105 ? -0.469 -6.453 -18.149 1.00 88.31 105 GLY A N 1
ATOM 828 C CA . GLY A 1 105 ? -1.000 -7.162 -19.310 1.00 88.31 105 GLY A CA 1
ATOM 829 C C . GLY A 1 105 ? -1.023 -6.298 -20.570 1.00 88.31 105 GLY A C 1
ATOM 830 O O . GLY A 1 105 ? -0.511 -6.725 -21.602 1.00 88.31 105 GLY A O 1
ATOM 831 N N . VAL A 1 106 ? -1.543 -5.068 -20.483 1.00 88.44 106 VAL A N 1
ATOM 832 C CA . VAL A 1 106 ? -1.554 -4.121 -21.610 1.00 88.44 106 VAL A CA 1
ATOM 833 C C . VAL A 1 106 ? -0.129 -3.840 -22.079 1.00 88.44 106 VAL A C 1
ATOM 835 O O . VAL A 1 106 ? 0.144 -3.994 -23.266 1.00 88.44 106 VAL A O 1
ATOM 838 N N . VAL A 1 107 ? 0.789 -3.516 -21.163 1.00 86.88 107 VAL A N 1
ATOM 839 C CA . VAL A 1 107 ? 2.192 -3.215 -21.494 1.00 86.88 107 VAL A CA 1
ATOM 840 C C . VAL A 1 107 ? 2.870 -4.402 -22.181 1.00 86.88 107 VAL A C 1
ATOM 842 O O . VAL A 1 107 ? 3.484 -4.225 -23.232 1.00 86.88 107 VAL A O 1
ATOM 845 N N . VAL A 1 108 ? 2.727 -5.610 -21.631 1.00 87.31 108 VAL A N 1
ATOM 846 C CA . VAL A 1 108 ? 3.345 -6.833 -22.167 1.00 87.31 108 VAL A CA 1
ATOM 847 C C . VAL A 1 108 ? 2.784 -7.185 -23.545 1.00 87.31 108 VAL A C 1
ATOM 849 O O . VAL A 1 108 ? 3.551 -7.545 -24.435 1.00 87.31 108 VAL A O 1
ATOM 852 N N . VAL A 1 109 ? 1.471 -7.053 -23.750 1.00 87.00 109 VAL A N 1
ATOM 853 C CA . VAL A 1 109 ? 0.823 -7.361 -25.036 1.00 87.00 109 VAL A CA 1
ATOM 854 C C . VAL A 1 109 ? 1.147 -6.306 -26.097 1.00 87.00 109 VAL A C 1
ATOM 856 O O . VAL A 1 109 ? 1.346 -6.656 -27.260 1.00 87.00 109 VAL A O 1
ATOM 859 N N . SER A 1 110 ? 1.240 -5.026 -25.722 1.00 83.25 110 SER A N 1
ATOM 860 C CA . SER A 1 110 ? 1.538 -3.947 -26.672 1.00 83.25 110 SER A CA 1
ATOM 861 C C . SER A 1 110 ? 3.026 -3.818 -27.006 1.00 83.25 110 SER A C 1
ATOM 863 O O . SER A 1 110 ? 3.360 -3.383 -28.107 1.00 83.25 110 SER A O 1
ATOM 865 N N . ALA A 1 111 ? 3.931 -4.204 -26.097 1.00 79.19 111 ALA A N 1
ATOM 866 C CA . ALA A 1 111 ? 5.372 -3.997 -26.262 1.00 79.19 111 ALA A CA 1
ATOM 867 C C . ALA A 1 111 ? 5.934 -4.553 -27.588 1.00 79.19 111 ALA A C 1
ATOM 869 O O . ALA A 1 111 ? 6.664 -3.820 -28.254 1.00 79.19 111 ALA A O 1
ATOM 870 N N . PRO A 1 112 ? 5.575 -5.765 -28.058 1.00 78.75 112 PRO A N 1
ATOM 871 C CA . PRO A 1 112 ? 6.087 -6.272 -29.327 1.00 78.75 112 PRO A CA 1
ATOM 872 C C . PRO A 1 112 ? 5.620 -5.468 -30.550 1.00 78.75 112 PRO A C 1
ATOM 874 O O . PRO A 1 112 ? 6.387 -5.275 -31.492 1.00 78.75 112 PRO A O 1
ATOM 877 N N . ALA A 1 113 ? 4.372 -4.987 -30.550 1.00 75.00 113 ALA A N 1
ATOM 878 C CA . ALA A 1 113 ? 3.830 -4.197 -31.656 1.00 75.00 113 ALA A CA 1
ATOM 879 C C . ALA A 1 113 ? 4.529 -2.832 -31.764 1.00 75.00 113 ALA A C 1
ATOM 881 O O . ALA A 1 113 ? 4.870 -2.390 -32.862 1.00 75.00 113 ALA A O 1
ATOM 882 N N . VAL A 1 114 ? 4.822 -2.209 -30.621 1.00 75.06 114 VAL A N 1
ATOM 883 C CA . VAL A 1 114 ? 5.524 -0.921 -30.567 1.00 75.06 114 VAL A CA 1
ATOM 884 C C . VAL A 1 114 ? 7.011 -1.077 -30.899 1.00 75.06 114 VAL A C 1
ATOM 886 O O . VAL A 1 114 ? 7.537 -0.317 -31.707 1.00 75.06 114 VAL A O 1
ATOM 889 N N . LEU A 1 115 ? 7.687 -2.076 -30.320 1.00 75.75 115 LEU A N 1
ATOM 890 C CA . LEU A 1 115 ? 9.142 -2.239 -30.433 1.00 75.75 115 LEU A CA 1
ATOM 891 C C . LEU A 1 115 ? 9.600 -2.838 -31.768 1.00 75.75 115 LEU A C 1
ATOM 893 O O . LEU A 1 115 ? 10.669 -2.476 -32.249 1.00 75.75 115 LEU A O 1
ATOM 897 N N . PHE A 1 116 ? 8.822 -3.749 -32.365 1.00 76.62 116 PHE A N 1
ATOM 898 C CA . PHE A 1 116 ? 9.257 -4.487 -33.561 1.00 76.62 116 PHE A CA 1
ATOM 899 C C . PHE A 1 116 ? 8.523 -4.093 -34.843 1.00 76.62 116 PHE A C 1
ATOM 901 O O . PHE A 1 116 ? 9.041 -4.343 -35.928 1.00 76.62 116 PHE A O 1
ATOM 908 N N . ARG A 1 117 ? 7.319 -3.511 -34.748 1.00 78.44 117 ARG A N 1
ATOM 909 C CA . ARG A 1 117 ? 6.497 -3.174 -35.927 1.00 78.44 117 ARG A CA 1
ATOM 910 C C . ARG A 1 117 ? 6.331 -1.674 -36.163 1.00 78.44 117 ARG A C 1
ATOM 912 O O . ARG A 1 117 ? 5.812 -1.304 -37.209 1.00 78.44 117 ARG A O 1
ATOM 919 N N . GLY A 1 118 ? 6.759 -0.825 -35.225 1.00 79.75 118 GLY A N 1
ATOM 920 C CA . GLY A 1 118 ? 6.646 0.631 -35.358 1.00 79.75 118 GLY A CA 1
ATOM 921 C C . GLY A 1 118 ? 5.200 1.128 -35.457 1.00 79.75 118 GLY A C 1
ATOM 922 O O . GLY A 1 118 ? 4.952 2.167 -36.061 1.00 79.75 118 GLY A O 1
ATOM 923 N N . ASP A 1 119 ? 4.238 0.386 -34.899 1.00 86.75 119 ASP A N 1
ATOM 924 C CA . ASP A 1 119 ? 2.818 0.743 -34.951 1.00 86.75 119 ASP A CA 1
ATOM 925 C C . ASP A 1 119 ? 2.506 1.896 -33.982 1.00 86.75 119 ASP A C 1
ATOM 927 O O . ASP A 1 119 ? 2.214 1.696 -32.801 1.00 86.75 119 ASP A O 1
ATOM 931 N N . ILE A 1 120 ? 2.590 3.125 -34.496 1.00 80.81 120 ILE A N 1
ATOM 932 C CA . ILE A 1 120 ? 2.377 4.360 -33.729 1.00 80.81 120 ILE A CA 1
ATOM 933 C C . ILE A 1 120 ? 0.934 4.461 -33.212 1.00 80.81 120 ILE A C 1
ATOM 935 O O . ILE A 1 120 ? 0.715 4.914 -32.088 1.00 80.81 120 ILE A O 1
ATOM 939 N N . LEU A 1 121 ? -0.059 4.026 -33.996 1.00 83.38 121 LEU A N 1
ATOM 940 C CA . LEU A 1 121 ? -1.465 4.079 -33.582 1.00 83.38 121 LEU A CA 1
ATOM 941 C C . LEU A 1 121 ? -1.751 3.049 -32.485 1.00 83.38 121 LEU A C 1
ATOM 943 O O . LEU A 1 121 ? -2.403 3.382 -31.491 1.00 83.38 121 LEU A O 1
ATOM 947 N N . GLY A 1 122 ? -1.200 1.838 -32.610 1.00 82.19 122 GLY A N 1
ATOM 948 C CA . GLY A 1 122 ? -1.235 0.826 -31.554 1.00 82.19 122 GLY A CA 1
ATOM 949 C C . GLY A 1 122 ? -0.533 1.286 -30.271 1.00 82.19 122 GLY A C 1
ATOM 950 O O . GLY A 1 122 ? -1.059 1.084 -29.174 1.00 82.19 122 GLY A O 1
ATOM 951 N N . ALA A 1 123 ? 0.604 1.979 -30.395 1.00 81.31 123 ALA A N 1
ATOM 952 C CA . ALA A 1 123 ? 1.327 2.558 -29.262 1.00 81.31 123 ALA A CA 1
ATOM 953 C C . ALA A 1 123 ? 0.502 3.626 -28.526 1.00 81.31 123 ALA A C 1
ATOM 955 O O . ALA A 1 123 ? 0.434 3.620 -27.295 1.00 81.31 123 ALA A O 1
ATOM 956 N N . LEU A 1 124 ? -0.156 4.521 -29.270 1.00 84.81 124 LEU A N 1
ATOM 957 C CA . LEU A 1 124 ? -1.018 5.559 -28.702 1.00 84.81 124 LEU A CA 1
ATOM 958 C C . LEU A 1 124 ? -2.240 4.957 -28.002 1.00 84.81 124 LEU A C 1
ATOM 960 O O . LEU A 1 124 ? -2.547 5.346 -26.875 1.00 84.81 124 LEU A O 1
ATOM 964 N N . ALA A 1 125 ? -2.904 3.980 -28.621 1.00 86.94 125 ALA A N 1
ATOM 965 C CA . ALA A 1 125 ? -4.045 3.295 -28.018 1.00 86.94 125 ALA A CA 1
ATOM 966 C C . ALA A 1 125 ? -3.659 2.572 -26.715 1.00 86.94 125 ALA A C 1
ATOM 968 O O . ALA A 1 125 ? -4.356 2.701 -25.705 1.00 86.94 125 ALA A O 1
ATOM 969 N N . ALA A 1 126 ? -2.518 1.873 -26.705 1.00 86.31 126 ALA A N 1
ATOM 970 C CA . ALA A 1 126 ? -1.984 1.242 -25.501 1.00 86.31 126 ALA A CA 1
ATOM 971 C C . ALA A 1 126 ? -1.629 2.279 -24.423 1.00 86.31 126 ALA A C 1
ATOM 973 O O . ALA A 1 126 ? -1.970 2.090 -23.257 1.00 86.31 126 ALA A O 1
ATOM 974 N N . GLY A 1 127 ? -1.018 3.404 -24.808 1.00 86.6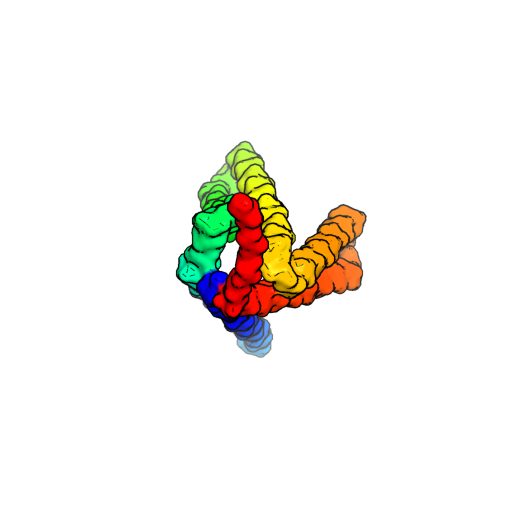9 127 GLY A N 1
ATOM 975 C CA . GLY A 1 127 ? -0.715 4.511 -23.900 1.00 86.69 127 GLY A CA 1
ATOM 976 C C . GLY A 1 127 ? -1.967 5.086 -23.232 1.00 86.69 127 GLY A C 1
ATOM 977 O O . GLY A 1 127 ? -2.001 5.236 -22.011 1.00 86.69 127 GLY A O 1
ATOM 978 N N . VAL A 1 128 ? -3.030 5.333 -24.003 1.00 90.25 128 VAL A N 1
ATOM 979 C CA . VAL A 1 128 ? -4.322 5.799 -23.469 1.00 90.25 128 VAL A CA 1
ATOM 980 C C . VAL A 1 128 ? -4.930 4.765 -22.519 1.00 90.25 128 VAL A C 1
ATOM 982 O O . VAL A 1 128 ? -5.383 5.129 -21.434 1.00 90.25 128 VAL A O 1
ATOM 985 N N . ALA A 1 129 ? -4.897 3.478 -22.878 1.00 89.31 129 ALA A N 1
ATOM 986 C CA . ALA A 1 129 ? -5.407 2.406 -22.026 1.00 89.31 129 ALA A CA 1
ATOM 987 C C . ALA A 1 129 ? -4.641 2.308 -20.694 1.00 89.31 129 ALA A C 1
ATOM 989 O O . ALA A 1 129 ? -5.261 2.221 -19.633 1.00 89.31 129 ALA A O 1
ATOM 990 N N . VAL A 1 130 ? -3.306 2.388 -20.726 1.00 90.62 130 VAL A N 1
ATOM 991 C CA . VAL A 1 130 ? -2.468 2.401 -19.516 1.00 90.62 130 VAL A CA 1
ATOM 992 C C . VAL A 1 130 ? -2.792 3.613 -18.644 1.00 90.62 130 VAL A C 1
ATOM 994 O O . VAL A 1 130 ? -2.992 3.455 -17.441 1.00 90.62 130 VAL A O 1
ATOM 997 N N . MET A 1 131 ? -2.913 4.808 -19.231 1.00 90.50 131 MET A N 1
ATOM 998 C CA . MET A 1 131 ? -3.263 6.020 -18.483 1.00 90.50 131 MET A CA 1
ATOM 999 C C . MET A 1 131 ? -4.656 5.933 -17.850 1.00 90.50 131 MET A C 1
ATOM 1001 O O . MET A 1 131 ? -4.826 6.324 -16.695 1.00 90.50 131 MET A O 1
ATOM 1005 N N . ALA A 1 132 ? -5.640 5.373 -18.559 1.00 91.81 132 ALA A N 1
ATOM 1006 C CA . ALA A 1 132 ? -6.981 5.155 -18.022 1.00 91.81 132 ALA A CA 1
ATOM 1007 C C . ALA A 1 132 ? -6.972 4.172 -16.838 1.00 91.81 132 ALA A C 1
ATOM 1009 O O . ALA A 1 132 ? -7.595 4.434 -15.807 1.00 91.81 132 ALA A O 1
ATOM 1010 N N . LEU A 1 133 ? -6.225 3.069 -16.948 1.00 93.19 133 LEU A N 1
ATOM 1011 C CA . LEU A 1 133 ? -6.075 2.097 -15.862 1.00 93.19 133 LEU A CA 1
ATOM 1012 C C . LEU A 1 133 ? -5.328 2.684 -14.656 1.00 93.19 133 LEU A C 1
ATOM 1014 O O . LEU A 1 133 ? -5.717 2.424 -13.516 1.00 93.19 133 LEU A O 1
ATOM 1018 N N . LEU A 1 134 ? -4.300 3.507 -14.882 1.00 91.44 134 LEU A N 1
ATOM 1019 C CA . LEU A 1 134 ? -3.594 4.227 -13.818 1.00 91.44 134 LEU A CA 1
ATOM 1020 C C . LEU A 1 134 ? -4.515 5.219 -13.102 1.00 91.44 134 LEU A C 1
ATOM 1022 O O . LEU A 1 134 ? -4.535 5.253 -11.871 1.00 91.44 134 LEU A O 1
ATOM 1026 N N . ALA A 1 135 ? -5.318 5.979 -13.850 1.00 91.31 135 ALA A N 1
ATOM 1027 C CA . ALA A 1 135 ? -6.310 6.885 -13.279 1.00 91.31 135 ALA A CA 1
ATOM 1028 C C . ALA A 1 135 ? -7.354 6.124 -12.442 1.00 91.31 135 ALA A C 1
ATOM 1030 O O . ALA A 1 135 ? -7.675 6.541 -11.327 1.00 91.31 135 ALA A O 1
ATOM 1031 N N . ALA A 1 136 ? -7.830 4.972 -12.927 1.00 93.06 136 ALA A N 1
ATOM 1032 C CA . ALA A 1 136 ? -8.740 4.108 -12.178 1.00 93.06 136 ALA A CA 1
ATOM 1033 C C . ALA A 1 136 ? -8.091 3.566 -10.893 1.00 93.06 136 ALA A C 1
ATOM 1035 O O . ALA A 1 136 ? -8.704 3.612 -9.825 1.00 93.06 136 ALA A O 1
ATOM 1036 N N . ALA A 1 137 ? -6.840 3.105 -10.960 1.00 91.69 137 ALA A N 1
ATOM 1037 C CA . ALA A 1 137 ? -6.116 2.612 -9.792 1.00 91.69 137 ALA A CA 1
ATOM 1038 C C . ALA A 1 137 ? -5.900 3.713 -8.747 1.00 91.69 137 ALA A C 1
ATOM 1040 O O . ALA A 1 137 ? -6.070 3.473 -7.549 1.00 91.69 137 ALA A O 1
ATOM 1041 N N . PHE A 1 138 ? -5.595 4.932 -9.196 1.00 88.94 138 PHE A N 1
ATOM 1042 C CA . PHE A 1 138 ? -5.488 6.097 -8.327 1.00 88.94 138 PHE A CA 1
ATOM 1043 C C . PHE A 1 138 ? -6.826 6.428 -7.655 1.00 88.94 138 PHE A C 1
ATOM 1045 O O . PHE A 1 138 ? -6.872 6.612 -6.439 1.00 88.94 138 PHE A O 1
ATOM 1052 N N . ALA A 1 139 ? -7.927 6.435 -8.413 1.00 92.06 139 ALA A N 1
ATOM 1053 C CA . ALA A 1 139 ? -9.263 6.686 -7.877 1.00 92.06 139 ALA A CA 1
ATOM 1054 C C . ALA A 1 139 ? -9.665 5.646 -6.817 1.00 92.06 139 ALA A C 1
ATOM 1056 O O . ALA A 1 139 ? -10.165 6.012 -5.751 1.00 92.06 139 ALA A O 1
ATOM 1057 N N . VAL A 1 140 ? -9.389 4.360 -7.062 1.00 93.25 140 VAL A N 1
ATOM 1058 C CA . VAL A 1 140 ? -9.625 3.286 -6.084 1.00 93.25 140 VAL A CA 1
ATOM 1059 C C . VAL A 1 140 ? -8.756 3.484 -4.843 1.00 93.25 140 VAL A C 1
ATOM 1061 O O . VAL A 1 140 ? -9.270 3.422 -3.727 1.00 93.25 140 VAL A O 1
ATOM 1064 N N . GLY A 1 141 ? -7.464 3.781 -5.012 1.00 89.12 141 GLY A N 1
ATOM 1065 C CA . GLY A 1 141 ? -6.554 4.058 -3.899 1.00 89.12 141 GLY A CA 1
ATOM 1066 C C . GLY A 1 141 ? -7.021 5.230 -3.031 1.00 89.12 141 GLY A C 1
ATOM 1067 O O . GLY A 1 141 ? -7.043 5.128 -1.802 1.00 89.12 141 GLY A O 1
ATOM 1068 N N . PHE A 1 142 ? -7.478 6.314 -3.659 1.00 89.50 142 PHE A N 1
ATOM 1069 C CA . PHE A 1 142 ? -8.045 7.463 -2.959 1.00 89.50 142 PHE A CA 1
ATOM 1070 C C . PHE A 1 142 ? -9.340 7.103 -2.219 1.00 89.50 142 PHE A C 1
ATOM 1072 O O . PHE A 1 142 ? -9.514 7.457 -1.053 1.00 89.50 142 PHE A O 1
ATOM 1079 N N . ALA A 1 143 ? -10.231 6.337 -2.850 1.00 92.69 143 ALA A N 1
ATOM 1080 C CA . ALA A 1 143 ? -11.473 5.903 -2.222 1.00 92.69 143 ALA A CA 1
ATOM 1081 C C . ALA A 1 143 ? -11.213 4.991 -1.002 1.00 92.69 143 ALA A C 1
ATOM 1083 O O . ALA A 1 143 ? -11.858 5.149 0.036 1.00 92.69 143 ALA A O 1
ATOM 1084 N N . VAL A 1 144 ? -10.219 4.097 -1.080 1.00 93.06 144 VAL A N 1
ATOM 1085 C CA . VAL A 1 144 ? -9.750 3.268 0.049 1.00 93.06 144 VAL A CA 1
ATOM 1086 C C . VAL A 1 144 ? -9.225 4.133 1.191 1.00 93.06 144 VAL A C 1
ATOM 1088 O O . VAL A 1 144 ? -9.564 3.893 2.351 1.00 93.06 144 VAL A O 1
ATOM 1091 N N . LEU A 1 145 ? -8.436 5.164 0.883 1.00 90.75 145 LEU A N 1
ATOM 1092 C CA . LEU A 1 145 ? -7.929 6.099 1.885 1.00 90.75 145 LEU A CA 1
ATOM 1093 C C . LEU A 1 145 ? -9.072 6.828 2.607 1.00 90.75 145 LEU A C 1
ATOM 1095 O O . LEU A 1 145 ? -9.097 6.874 3.839 1.00 90.75 145 LEU A O 1
ATOM 1099 N N . VAL A 1 146 ? -10.049 7.343 1.857 1.00 92.06 146 VAL A N 1
ATOM 1100 C CA . VAL A 1 146 ? -11.241 7.992 2.426 1.00 92.06 146 VAL A CA 1
ATOM 1101 C C . VAL A 1 146 ? -12.039 7.010 3.286 1.00 92.06 146 VAL A C 1
ATOM 1103 O O . VAL A 1 146 ? -12.434 7.354 4.402 1.00 92.06 146 VAL A O 1
ATOM 1106 N N . ALA A 1 147 ? -12.224 5.769 2.826 1.00 93.25 147 ALA A N 1
ATOM 1107 C CA . ALA A 1 147 ? -12.888 4.729 3.608 1.00 93.25 147 ALA A CA 1
ATOM 1108 C C . ALA A 1 147 ? -12.138 4.401 4.905 1.00 93.25 147 ALA A C 1
ATOM 1110 O O . ALA A 1 147 ? -12.787 4.195 5.931 1.00 93.25 147 ALA A O 1
ATOM 1111 N N . ARG A 1 148 ? -10.797 4.410 4.900 1.00 93.00 148 ARG A N 1
ATOM 1112 C CA . ARG A 1 148 ? -9.979 4.201 6.108 1.00 93.00 148 ARG A CA 1
ATOM 1113 C C . ARG A 1 148 ? -10.225 5.313 7.118 1.00 93.00 148 ARG A C 1
ATOM 1115 O O . ARG A 1 148 ? -10.520 5.033 8.276 1.00 93.00 148 ARG A O 1
ATOM 1122 N N . LEU A 1 149 ? -10.171 6.566 6.675 1.00 92.38 149 LEU A N 1
ATOM 1123 C CA . LEU A 1 149 ? -10.421 7.727 7.531 1.00 92.38 149 LEU A CA 1
ATOM 1124 C C . LEU A 1 149 ? -11.851 7.724 8.098 1.00 92.38 149 LEU A C 1
ATOM 1126 O O . LEU A 1 149 ? -12.050 7.952 9.294 1.00 92.38 149 LEU A O 1
ATOM 1130 N N . ALA A 1 150 ? -12.844 7.409 7.264 1.00 92.62 150 ALA A N 1
ATOM 1131 C CA . ALA A 1 150 ? -14.235 7.284 7.688 1.00 92.62 150 ALA A CA 1
ATOM 1132 C C . ALA A 1 150 ? -14.430 6.142 8.698 1.00 92.62 150 ALA A C 1
ATOM 1134 O O . ALA A 1 150 ? -15.141 6.321 9.691 1.00 92.62 150 ALA A O 1
ATOM 1135 N N . LEU A 1 151 ? -13.773 4.995 8.481 1.00 93.00 151 LEU A N 1
ATOM 1136 C CA . LEU A 1 151 ? -13.810 3.863 9.403 1.00 93.00 151 LEU A CA 1
ATOM 1137 C C . LEU A 1 151 ? -13.207 4.242 10.758 1.00 93.00 151 LEU A C 1
ATOM 1139 O O . LEU A 1 151 ? -13.865 4.035 11.771 1.00 93.00 151 LEU A O 1
ATOM 1143 N N . LEU A 1 152 ? -12.007 4.830 10.790 1.00 92.19 152 LEU A N 1
ATOM 1144 C CA . LEU A 1 152 ? -11.339 5.221 12.038 1.00 92.19 152 LEU A CA 1
ATOM 1145 C C . LEU A 1 152 ? -12.200 6.188 12.860 1.00 92.19 152 LEU A C 1
ATOM 1147 O O . LEU A 1 152 ? -12.405 5.982 14.058 1.00 92.19 152 LEU A O 1
ATOM 1151 N N . ARG A 1 153 ? -12.795 7.193 12.206 1.00 92.12 153 ARG A N 1
ATOM 1152 C CA . ARG A 1 153 ? -13.730 8.118 12.860 1.00 92.12 153 ARG A CA 1
ATOM 1153 C C . ARG A 1 153 ? -14.989 7.407 13.366 1.00 92.12 153 ARG A C 1
ATOM 1155 O O . ARG A 1 153 ? -15.471 7.718 14.456 1.00 92.12 153 ARG A O 1
ATOM 1162 N N . GLY A 1 154 ? -15.534 6.472 12.588 1.00 89.06 154 GLY A N 1
ATOM 1163 C CA . GLY A 1 154 ? -16.694 5.668 12.977 1.00 89.06 154 GLY A CA 1
ATOM 1164 C C . GLY A 1 154 ? -16.407 4.777 14.187 1.00 89.06 154 GLY A C 1
ATOM 1165 O O . GLY A 1 154 ? -17.202 4.736 15.123 1.00 89.06 154 GLY A O 1
ATOM 1166 N N . LEU A 1 155 ? -15.249 4.119 14.202 1.00 88.94 155 LEU A N 1
ATOM 1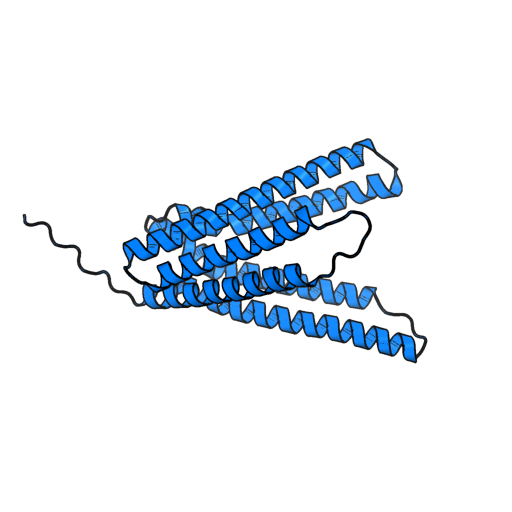167 C CA . LEU A 1 155 ? -14.802 3.263 15.299 1.00 88.94 155 LEU A CA 1
ATOM 1168 C C . LEU A 1 155 ? -14.546 4.060 16.576 1.00 88.94 155 LEU A C 1
ATOM 1170 O O . LEU A 1 155 ? -14.965 3.620 17.645 1.00 88.94 155 LEU A O 1
ATOM 1174 N N . TYR A 1 156 ? -13.945 5.249 16.471 1.00 91.06 156 TYR A N 1
ATOM 1175 C CA . TYR A 1 156 ? -13.803 6.159 17.608 1.00 91.06 156 TYR A CA 1
ATOM 1176 C C . TYR A 1 156 ? -15.164 6.523 18.213 1.00 91.06 156 TYR A C 1
ATOM 1178 O O . TYR A 1 156 ? -15.354 6.394 19.419 1.00 91.06 156 TYR A O 1
ATOM 1186 N N . ARG A 1 157 ? -16.141 6.907 17.380 1.00 88.38 157 ARG A N 1
ATOM 1187 C CA . ARG A 1 157 ? -17.496 7.249 17.847 1.00 88.38 157 ARG A CA 1
ATOM 1188 C C . ARG A 1 157 ? -18.219 6.074 18.502 1.00 88.38 157 ARG A C 1
ATOM 1190 O O . ARG A 1 157 ? -18.983 6.289 19.433 1.00 88.38 157 ARG A O 1
ATOM 1197 N N . TYR A 1 158 ? -17.997 4.858 18.008 1.00 86.62 158 TYR A N 1
ATOM 1198 C CA . TYR A 1 158 ? -18.677 3.663 18.503 1.00 86.62 158 TYR A CA 1
ATOM 1199 C C . TYR A 1 158 ? -18.052 3.103 19.789 1.00 86.62 158 TYR A C 1
ATOM 1201 O O . TYR A 1 158 ? -18.764 2.716 20.709 1.00 86.62 158 TYR A O 1
ATOM 1209 N N . THR A 1 159 ? -16.721 3.057 19.862 1.00 85.12 159 THR A N 1
ATOM 1210 C CA . THR A 1 159 ? -15.990 2.429 20.980 1.00 85.12 159 THR A CA 1
ATOM 1211 C C . THR A 1 159 ? -15.555 3.424 22.057 1.00 85.12 159 THR A C 1
ATOM 1213 O O . THR A 1 159 ? -15.340 3.038 23.205 1.00 85.12 159 THR A O 1
ATOM 1216 N N . GLY A 1 160 ? -15.407 4.706 21.708 1.00 84.12 160 GLY A N 1
ATOM 1217 C CA . GLY A 1 160 ? -14.830 5.736 22.576 1.00 84.12 160 GLY A CA 1
ATOM 1218 C C . GLY A 1 160 ? -13.313 5.621 22.777 1.00 84.12 160 GLY A C 1
ATOM 1219 O O . GLY A 1 160 ? -12.753 6.381 23.563 1.00 84.12 160 GLY A O 1
ATOM 1220 N N . ILE A 1 161 ? -12.634 4.697 22.086 1.00 88.19 161 ILE A N 1
ATOM 1221 C CA . ILE A 1 161 ? -11.191 4.460 22.232 1.00 88.19 161 ILE A CA 1
ATOM 1222 C C . ILE A 1 161 ? -10.411 5.548 21.487 1.00 88.19 161 ILE A C 1
ATOM 1224 O O . ILE A 1 161 ? -10.412 5.598 20.253 1.00 88.19 161 ILE A O 1
ATOM 1228 N N . ASN A 1 162 ? -9.705 6.408 22.227 1.00 90.62 162 ASN A N 1
ATOM 1229 C CA . ASN A 1 162 ? -9.011 7.569 21.660 1.00 90.62 162 ASN A CA 1
ATOM 1230 C C . ASN A 1 162 ? -7.883 7.194 20.678 1.00 90.62 162 ASN A C 1
ATOM 1232 O O . ASN A 1 162 ? -7.557 7.988 19.798 1.00 90.62 162 ASN A O 1
ATOM 1236 N N . LEU A 1 163 ? -7.333 5.975 20.750 1.00 91.00 163 LEU A N 1
ATOM 1237 C CA . LEU A 1 163 ? -6.329 5.504 19.787 1.00 91.00 163 LEU A CA 1
ATOM 1238 C C . LEU A 1 163 ? -6.840 5.518 18.338 1.00 91.00 163 LEU A C 1
ATOM 1240 O O . LEU A 1 163 ? -6.068 5.830 17.435 1.00 91.00 163 LEU A O 1
ATOM 1244 N N . PHE A 1 164 ? -8.133 5.266 18.094 1.00 90.81 164 PHE A N 1
ATOM 1245 C CA . PHE A 1 164 ? -8.698 5.384 16.742 1.00 90.81 164 PHE A CA 1
ATOM 1246 C C . PHE A 1 164 ? -8.694 6.830 16.234 1.00 90.81 164 PHE A C 1
ATOM 1248 O O . PHE A 1 164 ? -8.456 7.067 15.050 1.00 90.81 164 PHE A O 1
ATOM 1255 N N . ASN A 1 165 ? -8.911 7.802 17.123 1.00 91.75 165 ASN A N 1
ATOM 1256 C CA . ASN A 1 165 ? -8.834 9.219 16.782 1.00 91.75 165 ASN A CA 1
ATOM 1257 C C . ASN A 1 165 ? -7.381 9.657 16.536 1.00 91.75 165 ASN A C 1
ATOM 1259 O O . ASN A 1 165 ? -7.106 10.365 15.572 1.00 91.75 165 ASN A O 1
ATOM 1263 N N . ILE A 1 166 ? -6.431 9.177 17.345 1.00 91.38 166 ILE A N 1
ATOM 1264 C CA . ILE A 1 166 ? -5.000 9.440 17.130 1.00 91.38 166 ILE A CA 1
ATOM 1265 C C . ILE A 1 166 ? -4.545 8.846 15.790 1.00 91.38 166 ILE A C 1
ATOM 1267 O O . ILE A 1 166 ? -3.910 9.542 15.001 1.00 91.38 166 ILE A O 1
ATOM 1271 N N . ALA A 1 167 ? -4.921 7.600 15.483 1.00 91.56 167 ALA A N 1
ATOM 1272 C CA . ALA A 1 167 ? -4.632 6.976 14.192 1.00 91.56 167 ALA A CA 1
ATOM 1273 C C . ALA A 1 167 ? -5.236 7.764 13.017 1.00 91.56 167 ALA A C 1
ATOM 1275 O O . ALA A 1 167 ? -4.579 7.933 11.991 1.00 91.56 167 ALA A O 1
ATOM 1276 N N . PHE A 1 168 ? -6.460 8.282 13.173 1.00 93.06 168 PHE A N 1
ATOM 1277 C CA . PHE A 1 168 ? -7.101 9.149 12.183 1.00 93.06 168 PHE A CA 1
ATOM 1278 C C . PHE A 1 168 ? -6.294 10.432 11.940 1.00 93.06 168 PHE A C 1
ATOM 1280 O O . PHE A 1 168 ? -6.003 10.758 10.789 1.00 93.06 168 PHE A O 1
ATOM 1287 N N . VAL A 1 169 ? -5.897 11.133 13.007 1.00 93.06 169 VAL A N 1
ATOM 1288 C CA . VAL A 1 169 ? -5.109 12.371 12.901 1.00 93.06 169 VAL A CA 1
ATOM 1289 C C . VAL A 1 169 ? -3.751 12.094 12.264 1.00 93.06 169 VAL A C 1
ATOM 1291 O O . VAL A 1 169 ? -3.369 12.798 11.334 1.00 93.06 169 VAL A O 1
ATOM 1294 N N . LEU A 1 170 ? -3.046 11.043 12.694 1.00 93.19 170 LEU A N 1
ATOM 1295 C CA . LEU A 1 170 ? -1.757 10.666 12.110 1.00 93.19 170 LEU A CA 1
ATOM 1296 C C . LEU A 1 170 ? -1.892 10.308 10.625 1.00 93.19 170 LEU A C 1
ATOM 1298 O O . LEU A 1 170 ? -1.089 10.764 9.817 1.00 93.19 170 LEU A O 1
ATOM 1302 N N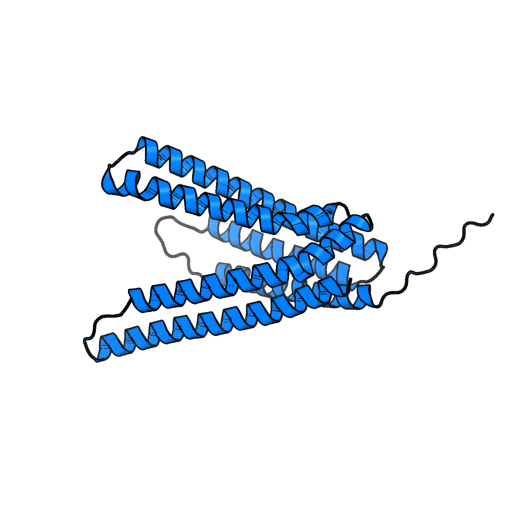 . ALA A 1 171 ? -2.926 9.559 10.235 1.00 89.38 171 ALA A N 1
ATOM 1303 C CA . ALA A 1 171 ? -3.174 9.250 8.828 1.00 89.38 171 ALA A CA 1
ATOM 1304 C C . ALA A 1 171 ? -3.420 10.519 7.990 1.00 89.38 171 ALA A C 1
ATOM 1306 O O . ALA A 1 171 ? -2.938 10.613 6.861 1.00 89.38 171 ALA A O 1
ATOM 1307 N N . LEU A 1 172 ? -4.125 11.509 8.545 1.00 91.06 172 LEU A N 1
ATOM 1308 C CA . LEU A 1 172 ? -4.384 12.789 7.882 1.00 91.06 172 LEU A CA 1
ATOM 1309 C C . LEU A 1 172 ? -3.109 13.636 7.769 1.00 91.06 172 LEU A C 1
ATOM 1311 O O . LEU A 1 172 ? -2.816 14.158 6.697 1.00 91.06 172 LEU A O 1
ATOM 1315 N N . VAL A 1 173 ? -2.312 13.721 8.835 1.00 90.31 173 VAL A N 1
ATOM 1316 C CA . VAL A 1 173 ? -1.016 14.418 8.821 1.00 90.31 173 VAL A CA 1
ATOM 1317 C C . VAL A 1 173 ? -0.063 13.776 7.806 1.00 90.31 173 VAL A C 1
ATOM 1319 O O . VAL A 1 173 ? 0.568 14.484 7.022 1.00 90.31 173 VAL A O 1
ATOM 1322 N N . GLY A 1 174 ? -0.002 12.442 7.753 1.00 87.38 174 GLY A N 1
ATOM 1323 C CA . GLY A 1 174 ? 0.786 11.715 6.754 1.00 87.38 174 GLY A CA 1
ATOM 1324 C C . GLY A 1 174 ? 0.339 12.022 5.322 1.00 87.38 174 GLY A C 1
ATOM 1325 O O . GLY A 1 174 ? 1.177 12.282 4.458 1.00 87.38 174 GLY A O 1
ATOM 1326 N N . LEU A 1 175 ? -0.976 12.074 5.077 1.00 87.56 175 LEU A N 1
ATOM 1327 C CA . LEU A 1 175 ? -1.532 12.477 3.784 1.00 87.56 175 LEU A CA 1
ATOM 1328 C C . LEU A 1 175 ? -1.116 13.901 3.397 1.00 87.56 175 LEU A C 1
ATOM 1330 O O . LEU A 1 175 ? -0.750 14.128 2.247 1.00 87.56 175 LEU A O 1
ATOM 1334 N N . VAL A 1 176 ? -1.140 14.846 4.340 1.00 88.88 176 VAL A N 1
ATOM 1335 C CA . VAL A 1 176 ? -0.707 16.232 4.099 1.00 88.88 176 VAL A CA 1
ATOM 1336 C C . VAL A 1 176 ? 0.773 16.284 3.722 1.00 88.88 176 VAL A C 1
ATOM 1338 O O . VAL A 1 176 ? 1.119 16.970 2.761 1.00 88.88 176 VAL A O 1
ATOM 1341 N N . PHE A 1 177 ? 1.641 15.526 4.400 1.00 87.38 177 PHE A N 1
ATOM 1342 C CA . PHE A 1 177 ? 3.059 15.448 4.030 1.00 87.38 177 PHE A CA 1
ATOM 1343 C C . PHE A 1 177 ? 3.268 14.870 2.629 1.00 87.38 177 PHE A C 1
ATOM 1345 O O . PHE A 1 177 ? 4.045 15.430 1.855 1.00 87.38 177 PHE A O 1
ATOM 1352 N N . TYR A 1 178 ? 2.546 13.806 2.263 1.00 83.88 178 TYR A N 1
ATOM 1353 C CA . TYR A 1 178 ? 2.611 13.265 0.905 1.00 83.88 178 TYR A CA 1
ATOM 1354 C C . TYR A 1 178 ? 2.061 14.239 -0.140 1.00 83.88 178 TYR A C 1
ATOM 1356 O O . TYR A 1 178 ? 2.669 14.399 -1.194 1.00 83.88 178 TYR A O 1
ATOM 1364 N N . ALA A 1 179 ? 0.957 14.931 0.140 1.00 85.25 179 ALA A N 1
ATOM 1365 C CA . ALA A 1 179 ? 0.410 15.943 -0.760 1.00 85.25 179 ALA A CA 1
ATOM 1366 C C . ALA A 1 179 ? 1.390 17.110 -0.956 1.00 85.25 179 ALA A C 1
ATOM 1368 O O . ALA A 1 179 ? 1.627 17.524 -2.088 1.00 85.25 179 ALA A O 1
ATOM 1369 N N . ALA A 1 180 ? 2.016 17.586 0.125 1.00 83.88 180 ALA A N 1
ATOM 1370 C CA . ALA A 1 180 ? 3.056 18.610 0.071 1.00 83.88 180 ALA A CA 1
ATOM 1371 C C . ALA A 1 180 ? 4.283 18.135 -0.723 1.00 83.88 180 ALA A C 1
ATOM 1373 O O . ALA A 1 180 ? 4.822 18.894 -1.525 1.00 83.88 180 ALA A O 1
ATOM 1374 N N . TYR A 1 181 ? 4.691 16.874 -0.553 1.00 82.62 181 TYR A N 1
ATOM 1375 C CA . TYR A 1 181 ? 5.757 16.251 -1.337 1.00 82.62 181 TYR A CA 1
ATOM 1376 C C . TYR A 1 181 ? 5.431 16.211 -2.837 1.00 82.62 181 TYR A C 1
ATOM 1378 O O . TYR A 1 181 ? 6.238 16.661 -3.649 1.00 82.62 181 TYR A O 1
ATOM 1386 N N . TYR A 1 182 ? 4.245 15.728 -3.220 1.00 79.00 182 TYR A N 1
ATOM 1387 C CA . TYR A 1 182 ? 3.842 15.670 -4.629 1.00 79.00 182 TYR A CA 1
ATOM 1388 C C . TYR A 1 182 ? 3.676 17.063 -5.241 1.00 79.00 182 TYR A C 1
ATOM 1390 O O . TYR A 1 182 ? 4.107 17.283 -6.370 1.00 79.00 182 TYR A O 1
ATOM 1398 N N . LEU A 1 183 ? 3.111 18.018 -4.498 1.00 81.88 183 LEU A N 1
ATOM 1399 C CA . LEU A 1 183 ? 3.005 19.409 -4.936 1.00 81.88 183 LEU A CA 1
ATOM 1400 C C . LEU A 1 183 ? 4.389 20.036 -5.138 1.00 81.88 183 LEU A C 1
ATOM 1402 O O . LEU A 1 183 ? 4.607 20.735 -6.127 1.00 81.88 183 LEU A O 1
ATOM 1406 N N . TYR A 1 184 ? 5.333 19.753 -4.235 1.00 78.38 184 TYR A N 1
ATOM 1407 C CA . TYR A 1 184 ? 6.719 20.186 -4.375 1.00 78.38 184 TYR A CA 1
ATOM 1408 C C . TYR A 1 184 ? 7.348 19.599 -5.640 1.00 78.38 184 TYR A C 1
ATOM 1410 O O . TYR A 1 184 ? 7.934 20.343 -6.423 1.00 78.38 184 TYR A O 1
ATOM 1418 N N . ILE A 1 185 ? 7.179 18.296 -5.891 1.00 77.88 185 ILE A N 1
ATOM 1419 C CA . ILE A 1 185 ? 7.668 17.678 -7.129 1.00 77.88 185 ILE A CA 1
ATOM 1420 C C . ILE A 1 185 ? 7.064 18.377 -8.341 1.00 77.88 185 ILE A C 1
ATOM 1422 O O . ILE A 1 185 ? 7.821 18.846 -9.173 1.00 77.88 185 ILE A O 1
ATOM 1426 N N . LEU A 1 186 ? 5.741 18.517 -8.420 1.00 77.31 186 LEU A N 1
ATOM 1427 C CA . LEU A 1 186 ? 5.071 19.117 -9.579 1.00 77.31 186 LEU A CA 1
ATOM 1428 C C . LEU A 1 186 ? 5.487 20.574 -9.832 1.00 77.31 186 LEU A C 1
ATOM 1430 O O . LEU A 1 186 ? 5.584 20.997 -10.980 1.00 77.31 186 LEU A O 1
ATOM 1434 N N . THR A 1 187 ? 5.734 21.344 -8.770 1.00 76.25 187 THR A N 1
ATOM 1435 C CA . THR A 1 187 ? 6.078 22.772 -8.873 1.00 76.25 187 THR A CA 1
ATOM 1436 C C . THR A 1 187 ? 7.557 22.987 -9.198 1.00 76.25 187 THR A C 1
ATOM 1438 O O . THR A 1 187 ? 7.908 23.925 -9.915 1.00 76.25 187 THR A O 1
ATOM 1441 N N . TYR A 1 188 ? 8.438 22.127 -8.676 1.00 70.31 188 TYR A N 1
ATOM 1442 C CA . TYR A 1 188 ? 9.892 22.298 -8.759 1.00 70.31 188 TYR A CA 1
ATOM 1443 C C . TYR A 1 188 ? 10.591 21.283 -9.679 1.00 70.31 188 TYR A C 1
ATOM 1445 O O . TYR A 1 188 ? 11.803 21.392 -9.883 1.00 70.31 188 TYR A O 1
ATOM 1453 N N . SER A 1 189 ? 9.864 20.342 -10.295 1.00 65.62 189 SER A N 1
ATOM 1454 C CA . SER A 1 189 ? 10.382 19.469 -11.354 1.00 65.62 189 SER A CA 1
ATOM 1455 C C . SER A 1 189 ? 10.590 20.278 -12.634 1.00 65.62 189 SER A C 1
ATOM 1457 O O . SER A 1 189 ? 9.723 20.346 -13.504 1.00 65.62 189 SER A O 1
ATOM 1459 N N . ARG A 1 190 ? 11.745 20.936 -12.759 1.00 57.12 190 ARG A N 1
ATOM 1460 C CA . ARG A 1 190 ? 12.158 21.525 -14.037 1.00 57.12 190 ARG A CA 1
ATOM 1461 C C . ARG A 1 190 ? 12.541 20.412 -15.025 1.00 57.12 190 ARG A C 1
ATOM 1463 O O . ARG A 1 190 ? 13.243 19.485 -14.625 1.00 57.12 190 ARG A O 1
ATOM 1470 N N . PRO A 1 191 ? 12.186 20.529 -16.318 1.00 56.78 191 PRO A N 1
ATOM 1471 C CA . PRO A 1 191 ? 12.454 19.488 -17.315 1.00 56.78 191 PRO A CA 1
ATOM 1472 C C . PRO A 1 191 ? 13.944 19.267 -17.652 1.00 56.78 191 PRO A C 1
ATOM 1474 O O . PRO A 1 191 ? 14.260 18.279 -18.302 1.00 56.78 191 PRO A O 1
ATOM 1477 N N . TYR A 1 192 ? 14.871 20.130 -17.206 1.00 49.97 192 TYR A N 1
ATOM 1478 C CA . TYR A 1 192 ? 16.291 20.080 -17.611 1.00 49.97 192 TYR A CA 1
ATOM 1479 C C . TYR A 1 192 ? 17.311 20.349 -16.491 1.00 49.97 192 TYR A C 1
ATOM 1481 O O . TYR A 1 192 ? 18.405 20.843 -16.752 1.00 49.97 192 TYR A O 1
ATOM 1489 N N . GLY A 1 193 ? 17.006 20.053 -15.228 1.00 47.00 193 GLY A N 1
ATOM 1490 C CA . GLY A 1 193 ? 18.010 20.237 -14.178 1.00 47.00 193 GLY A CA 1
ATOM 1491 C C . GLY A 1 193 ? 17.652 19.533 -12.888 1.00 47.00 193 GLY A C 1
ATOM 1492 O O . GLY A 1 193 ? 16.545 19.702 -12.387 1.00 47.00 193 GLY A O 1
ATOM 1493 N N . PHE A 1 194 ? 18.608 18.761 -12.366 1.00 52.22 194 PHE A N 1
ATOM 1494 C CA . PHE A 1 194 ? 18.583 18.139 -11.045 1.00 52.22 194 PHE A CA 1
ATOM 1495 C C . PHE A 1 194 ? 18.124 19.155 -9.987 1.00 52.22 194 PHE A C 1
ATOM 1497 O O . PHE A 1 194 ? 18.904 19.986 -9.525 1.00 52.22 194 PHE A O 1
ATOM 1504 N N . ALA A 1 195 ? 16.848 19.099 -9.602 1.00 50.56 195 ALA A N 1
ATOM 1505 C CA . ALA A 1 195 ? 16.377 19.789 -8.414 1.00 50.56 195 ALA A CA 1
ATOM 1506 C C . ALA A 1 195 ? 17.083 19.148 -7.214 1.00 50.56 195 ALA A C 1
ATOM 1508 O O . ALA A 1 195 ? 17.026 17.930 -7.038 1.00 50.56 195 ALA A O 1
ATOM 1509 N N . ALA A 1 196 ? 17.790 19.956 -6.421 1.00 52.56 196 ALA A N 1
ATOM 1510 C CA . ALA A 1 196 ? 18.452 19.481 -5.216 1.00 52.56 196 ALA A CA 1
ATOM 1511 C C . ALA A 1 196 ? 17.426 18.718 -4.346 1.00 52.56 196 ALA A C 1
ATOM 1513 O O . ALA A 1 196 ? 16.393 19.291 -3.993 1.00 52.56 196 ALA A O 1
ATOM 1514 N N . PRO A 1 197 ? 17.675 17.446 -3.984 1.00 55.06 197 PRO A N 1
ATOM 1515 C CA . PRO A 1 197 ? 16.681 16.573 -3.350 1.00 55.06 197 PRO A CA 1
ATOM 1516 C C . PRO A 1 197 ? 16.266 16.988 -1.923 1.00 55.06 197 PRO A C 1
ATOM 1518 O O . PRO A 1 197 ? 15.464 16.299 -1.296 1.00 55.06 197 PRO A O 1
ATOM 1521 N N . GLY A 1 198 ? 16.784 18.102 -1.394 1.00 61.38 198 GLY A N 1
ATOM 1522 C CA . GLY A 1 198 ? 16.742 18.457 0.027 1.00 61.38 198 GLY A CA 1
ATOM 1523 C C . GLY A 1 198 ? 15.340 18.449 0.653 1.00 61.38 198 GLY A C 1
ATOM 1524 O O . GLY A 1 198 ? 15.088 17.629 1.536 1.00 61.38 198 GLY A O 1
ATOM 1525 N N . PRO A 1 199 ? 14.399 19.310 0.216 1.00 66.25 199 PRO A N 1
ATOM 1526 C CA . PRO A 1 199 ? 13.091 19.410 0.870 1.00 66.25 199 PRO A CA 1
ATOM 1527 C C . PRO A 1 199 ? 12.169 18.229 0.543 1.00 66.25 199 PRO A C 1
ATOM 1529 O O . PRO A 1 199 ? 11.421 17.766 1.402 1.00 66.25 199 PRO A O 1
ATOM 1532 N N . ALA A 1 200 ? 12.236 17.717 -0.691 1.00 66.44 200 ALA A N 1
ATOM 1533 C CA . ALA A 1 200 ? 11.370 16.638 -1.162 1.00 66.44 200 ALA A CA 1
ATOM 1534 C C . ALA A 1 200 ? 11.628 15.329 -0.407 1.00 66.44 200 ALA A C 1
ATOM 1536 O O . ALA A 1 200 ? 10.689 14.673 0.042 1.00 66.44 200 ALA A O 1
ATOM 1537 N N . VAL A 1 201 ? 12.900 14.965 -0.222 1.00 70.31 201 VAL A N 1
ATOM 1538 C CA . VAL A 1 201 ? 13.268 13.746 0.510 1.00 70.31 201 VAL A CA 1
ATOM 1539 C C . VAL A 1 201 ? 12.853 13.853 1.978 1.00 70.31 201 VAL A C 1
ATOM 1541 O O . VAL A 1 201 ? 12.327 12.887 2.527 1.00 70.31 201 VAL A O 1
ATOM 1544 N N . GLY A 1 202 ? 12.993 15.036 2.589 1.00 74.44 202 GLY A N 1
ATOM 1545 C CA . GLY A 1 202 ? 12.521 15.291 3.952 1.00 74.44 202 GLY A CA 1
ATOM 1546 C C . GLY A 1 202 ? 11.007 15.114 4.105 1.00 74.44 202 GLY A C 1
ATOM 1547 O O . GLY A 1 202 ? 10.560 14.408 5.008 1.00 74.44 202 GLY A O 1
ATOM 1548 N N . LEU A 1 203 ? 10.210 15.687 3.198 1.00 79.19 203 LEU A N 1
ATOM 1549 C CA . LEU A 1 203 ? 8.746 15.553 3.220 1.00 79.19 203 LEU A CA 1
ATOM 1550 C C . LEU A 1 203 ? 8.288 14.106 2.997 1.00 79.19 203 LEU A C 1
ATOM 1552 O O . LEU A 1 203 ? 7.396 13.632 3.702 1.00 79.19 203 LEU A O 1
ATOM 1556 N N . ALA A 1 204 ? 8.921 13.383 2.068 1.00 78.19 204 ALA A N 1
ATOM 1557 C CA . ALA A 1 204 ? 8.634 11.968 1.840 1.00 78.19 204 ALA A CA 1
ATOM 1558 C C . ALA A 1 204 ? 8.990 11.104 3.060 1.00 78.19 204 ALA A C 1
ATOM 1560 O O . ALA A 1 204 ? 8.208 10.232 3.446 1.00 78.19 204 ALA A O 1
ATOM 1561 N N . ALA A 1 205 ? 10.137 11.365 3.697 1.00 78.94 205 ALA A N 1
ATOM 1562 C CA . ALA A 1 205 ? 10.565 10.658 4.899 1.00 78.94 205 ALA A CA 1
ATOM 1563 C C . ALA A 1 205 ? 9.605 10.905 6.072 1.00 78.94 205 ALA A C 1
ATOM 1565 O O . ALA A 1 205 ? 9.170 9.952 6.718 1.00 78.94 205 ALA A O 1
ATOM 1566 N N . LEU A 1 206 ? 9.211 12.161 6.310 1.00 83.88 206 LEU A N 1
ATOM 1567 C CA . LEU A 1 206 ? 8.235 12.514 7.345 1.00 83.88 206 LEU A CA 1
ATOM 1568 C C . LEU A 1 206 ? 6.870 11.872 7.076 1.00 83.88 206 LEU A C 1
ATOM 1570 O O . LEU A 1 206 ? 6.290 11.271 7.982 1.00 83.88 206 LEU A O 1
ATOM 1574 N N . GLY A 1 207 ? 6.386 11.923 5.832 1.00 82.12 207 GLY A N 1
ATOM 1575 C CA . GLY A 1 207 ? 5.152 11.246 5.427 1.00 82.12 207 GLY A CA 1
ATOM 1576 C C . GLY A 1 207 ? 5.203 9.737 5.679 1.00 82.12 207 GLY A C 1
ATOM 1577 O O . GLY A 1 207 ? 4.251 9.169 6.224 1.00 82.12 207 GLY A O 1
ATOM 1578 N N . GLY A 1 208 ? 6.337 9.099 5.373 1.00 82.81 208 GLY A N 1
ATOM 1579 C CA . GLY A 1 208 ? 6.578 7.683 5.645 1.00 82.81 208 GLY A CA 1
ATOM 1580 C C . GLY A 1 208 ? 6.572 7.350 7.138 1.00 82.81 208 GLY A C 1
ATOM 1581 O O . GLY A 1 208 ? 5.835 6.460 7.564 1.00 82.81 208 GLY A O 1
ATOM 1582 N N . ILE A 1 209 ? 7.327 8.098 7.949 1.00 87.38 209 ILE A N 1
ATOM 1583 C CA . ILE A 1 209 ? 7.404 7.910 9.408 1.00 87.38 209 ILE A CA 1
ATOM 1584 C C . ILE A 1 209 ? 6.018 8.054 10.043 1.00 87.38 209 ILE A C 1
ATOM 1586 O O . ILE A 1 209 ? 5.591 7.188 10.808 1.00 87.38 209 ILE A O 1
ATOM 1590 N N . VAL A 1 210 ? 5.287 9.115 9.693 1.00 90.44 210 VAL A N 1
ATOM 1591 C CA . VAL A 1 210 ? 3.941 9.361 10.224 1.00 90.44 210 VAL A CA 1
ATOM 1592 C C . VAL A 1 210 ? 2.966 8.267 9.787 1.00 90.44 210 VAL A C 1
ATOM 1594 O O . VAL A 1 210 ? 2.131 7.843 10.583 1.00 90.44 210 VAL A O 1
ATOM 1597 N N . SER A 1 211 ? 3.092 7.747 8.565 1.00 86.81 211 SER A N 1
ATOM 1598 C CA . SER A 1 211 ? 2.242 6.652 8.079 1.00 86.81 211 SER A CA 1
ATOM 1599 C C . SER A 1 211 ? 2.508 5.334 8.808 1.00 86.81 211 SER A C 1
ATOM 1601 O O . SER A 1 211 ? 1.558 4.615 9.131 1.00 86.81 211 SER A O 1
ATOM 1603 N N . ILE A 1 212 ? 3.773 5.035 9.123 1.00 88.00 212 ILE A N 1
ATOM 1604 C CA . ILE A 1 212 ? 4.151 3.887 9.962 1.00 88.00 212 ILE A CA 1
ATOM 1605 C C . ILE A 1 212 ? 3.597 4.071 11.379 1.00 88.00 212 ILE A C 1
ATOM 1607 O O . ILE A 1 212 ? 2.986 3.150 11.921 1.00 88.00 212 ILE A O 1
ATOM 1611 N N . ALA A 1 213 ? 3.736 5.264 11.962 1.00 90.56 213 ALA A N 1
ATOM 1612 C CA . ALA A 1 213 ? 3.175 5.565 13.276 1.00 90.56 213 ALA A CA 1
ATOM 1613 C C . ALA A 1 213 ? 1.644 5.407 13.288 1.00 90.56 213 ALA A C 1
ATOM 1615 O O . ALA A 1 213 ? 1.107 4.741 14.171 1.00 90.56 213 ALA A O 1
ATOM 1616 N N . ALA A 1 214 ? 0.943 5.930 12.275 1.00 91.06 214 ALA A N 1
ATOM 1617 C CA . ALA A 1 214 ? -0.501 5.764 12.118 1.00 91.06 214 ALA A CA 1
ATOM 1618 C C . ALA A 1 214 ? -0.896 4.283 12.054 1.00 91.06 214 ALA A C 1
ATOM 1620 O O . ALA A 1 214 ? -1.869 3.874 12.683 1.00 91.06 214 ALA A O 1
ATOM 1621 N N . TYR A 1 215 ? -0.128 3.472 11.322 1.00 90.56 215 TYR A N 1
ATOM 1622 C CA . TYR A 1 215 ? -0.345 2.032 11.214 1.00 90.56 215 TYR A CA 1
ATOM 1623 C C . TYR A 1 215 ? -0.157 1.306 12.555 1.00 90.56 215 TYR A C 1
ATOM 1625 O O . TYR A 1 215 ? -0.990 0.479 12.926 1.00 90.56 215 TYR A O 1
ATOM 1633 N N . ILE A 1 216 ? 0.903 1.627 13.305 1.00 91.69 216 ILE A N 1
ATOM 1634 C CA . ILE A 1 216 ? 1.171 1.030 14.624 1.00 91.69 216 ILE A CA 1
ATOM 1635 C C . ILE A 1 216 ? 0.083 1.430 15.626 1.00 91.69 216 ILE A C 1
ATOM 1637 O O . ILE A 1 216 ? -0.443 0.572 16.334 1.00 91.69 216 ILE A O 1
ATOM 1641 N N . VAL A 1 217 ? -0.296 2.709 15.669 1.00 92.88 217 VAL A N 1
ATOM 1642 C CA . VAL A 1 217 ? -1.358 3.190 16.564 1.00 92.88 217 VAL A CA 1
ATOM 1643 C C . VAL A 1 217 ? -2.696 2.542 16.213 1.00 92.88 217 VAL A C 1
ATOM 1645 O O . VAL A 1 217 ? -3.405 2.092 17.109 1.00 92.88 217 VAL A O 1
ATOM 1648 N N . GLU A 1 218 ? -3.023 2.419 14.926 1.00 91.31 218 GLU A N 1
ATOM 1649 C CA . GLU A 1 218 ? -4.226 1.718 14.469 1.00 91.31 218 GLU A CA 1
ATOM 1650 C C . GLU A 1 218 ? -4.212 0.232 14.868 1.00 91.31 218 GLU A C 1
ATOM 1652 O O . GLU A 1 218 ? -5.217 -0.292 15.350 1.00 91.31 218 GLU A O 1
ATOM 1657 N N . MET A 1 219 ? -3.067 -0.444 14.738 1.00 92.69 219 MET A N 1
ATOM 1658 C CA . MET A 1 219 ? -2.900 -1.825 15.192 1.00 92.69 219 MET A CA 1
ATOM 1659 C C . MET A 1 219 ? -3.193 -1.963 16.693 1.00 92.69 219 MET A C 1
ATOM 1661 O O . MET A 1 219 ? -3.940 -2.861 17.090 1.00 92.69 219 MET A O 1
ATOM 1665 N N . ILE A 1 220 ? -2.637 -1.078 17.527 1.00 90.56 220 ILE A N 1
ATOM 1666 C CA . ILE A 1 220 ? -2.870 -1.087 18.980 1.00 90.56 220 ILE A CA 1
ATOM 1667 C C . ILE A 1 220 ? -4.343 -0.774 19.283 1.00 90.56 220 ILE A C 1
ATOM 1669 O O . ILE A 1 220 ? -4.948 -1.460 20.107 1.00 90.56 220 ILE A O 1
ATOM 1673 N N . ALA A 1 221 ? -4.959 0.163 18.555 1.00 88.56 221 ALA A N 1
ATOM 1674 C CA . ALA A 1 221 ? -6.384 0.467 18.678 1.00 88.56 221 ALA A CA 1
ATOM 1675 C C . ALA A 1 221 ? -7.265 -0.763 18.400 1.00 88.56 221 ALA A C 1
ATOM 1677 O O . ALA A 1 221 ? -8.232 -1.011 19.118 1.00 88.56 221 ALA A O 1
ATOM 1678 N N . TYR A 1 222 ? -6.918 -1.589 17.404 1.00 88.62 222 TYR A N 1
ATOM 1679 C CA . TYR A 1 222 ? -7.637 -2.842 17.142 1.00 88.62 222 TYR A CA 1
ATOM 1680 C C . TYR A 1 222 ? -7.426 -3.911 18.215 1.00 88.62 222 TYR A C 1
ATOM 1682 O O . TYR A 1 222 ? -8.315 -4.752 18.391 1.00 88.62 222 TYR A O 1
ATOM 1690 N N . LYS A 1 223 ? -6.281 -3.909 18.911 1.00 89.19 223 LYS A N 1
ATOM 1691 C CA . LYS A 1 223 ? -6.058 -4.775 20.076 1.00 89.19 223 LYS A CA 1
ATOM 1692 C C . LYS A 1 223 ? -6.980 -4.355 21.218 1.00 89.19 223 LYS A C 1
ATOM 1694 O O . LYS A 1 223 ? -7.765 -5.176 21.686 1.00 89.19 223 LYS A O 1
ATOM 1699 N N . GLU A 1 224 ? -6.966 -3.077 21.580 1.00 86.06 224 GLU A N 1
ATOM 1700 C CA . GLU A 1 224 ? -7.814 -2.535 22.646 1.00 86.06 224 GLU A CA 1
ATOM 1701 C C . GLU A 1 224 ? -9.304 -2.718 22.319 1.00 86.06 224 GLU A C 1
ATOM 1703 O O . GLU A 1 224 ? -10.067 -3.250 23.118 1.00 86.06 224 GLU A O 1
ATOM 1708 N N . GLY A 1 225 ? -9.713 -2.436 21.079 1.00 82.62 225 GLY A N 1
ATOM 1709 C CA . GLY A 1 225 ? -11.077 -2.687 20.607 1.00 82.62 225 GLY A CA 1
ATOM 1710 C C . GLY A 1 225 ? -11.458 -4.171 20.511 1.00 82.62 225 GLY A C 1
ATOM 1711 O O . GLY A 1 225 ? -12.620 -4.495 20.274 1.00 82.62 225 GLY A O 1
ATOM 1712 N N . SER A 1 226 ? -10.504 -5.099 20.648 1.00 83.25 226 SER A N 1
ATOM 1713 C CA . SER A 1 226 ? -10.791 -6.536 20.741 1.00 83.25 226 SER A CA 1
ATOM 1714 C C . SER A 1 226 ? -11.031 -7.020 22.166 1.00 83.25 226 SER A C 1
ATOM 1716 O O . SER A 1 226 ? -11.724 -8.018 22.338 1.00 83.25 226 SER A O 1
ATOM 1718 N N . GLU A 1 227 ? -10.484 -6.300 23.140 1.00 84.44 227 GLU A N 1
ATOM 1719 C CA . GLU A 1 227 ? -10.632 -6.539 24.578 1.00 84.44 227 GLU A CA 1
ATOM 1720 C C . GLU A 1 227 ? -11.762 -5.674 25.170 1.00 84.44 227 GLU A C 1
ATOM 1722 O O . GLU A 1 227 ? -12.199 -5.890 26.296 1.00 84.44 227 GLU A O 1
ATOM 1727 N N . TRP A 1 228 ? -12.271 -4.716 24.388 1.00 78.56 228 TRP A N 1
ATOM 1728 C CA . TRP A 1 228 ? -13.357 -3.824 24.766 1.00 78.56 228 TRP A CA 1
ATOM 1729 C C . TRP A 1 228 ? -14.689 -4.556 24.954 1.00 78.56 228 TRP A C 1
ATOM 1731 O O . TRP A 1 228 ? -15.226 -5.179 24.032 1.00 78.56 228 TRP A O 1
ATOM 1741 N N . THR A 1 229 ? -15.264 -4.397 26.140 1.00 63.81 229 THR A N 1
ATOM 1742 C CA . THR A 1 229 ? -16.654 -4.728 26.445 1.00 63.81 229 THR A CA 1
ATOM 1743 C C . THR A 1 229 ? -17.560 -3.529 26.155 1.00 63.81 229 THR A C 1
ATOM 1745 O O . THR A 1 229 ? -17.228 -2.403 26.538 1.00 63.81 229 THR A O 1
ATOM 1748 N N . PRO A 1 230 ? -18.723 -3.734 25.507 1.00 63.50 230 PRO A N 1
ATOM 1749 C CA . PRO A 1 230 ? -19.653 -2.648 25.246 1.00 63.50 230 PRO A CA 1
ATOM 1750 C C . PRO A 1 230 ? -20.075 -1.952 26.533 1.00 63.50 230 PRO A C 1
ATOM 1752 O O . PRO A 1 230 ? -20.509 -2.606 27.481 1.00 63.50 230 PRO A O 1
ATOM 1755 N N . LYS A 1 231 ? -19.998 -0.616 26.562 1.00 58.31 231 LYS A N 1
ATOM 1756 C CA . LYS A 1 231 ? -20.693 0.150 27.601 1.00 58.31 231 LYS A CA 1
ATOM 1757 C C . LYS A 1 231 ? -22.185 -0.153 27.460 1.00 58.31 231 LYS A C 1
ATOM 1759 O O . LYS A 1 231 ? -22.719 -0.029 26.357 1.00 58.31 231 LYS A O 1
ATOM 1764 N N . ALA A 1 232 ? -22.827 -0.590 28.546 1.00 48.56 232 ALA A N 1
ATOM 1765 C CA . ALA A 1 232 ? -24.258 -0.868 28.556 1.00 48.56 232 ALA A CA 1
ATOM 1766 C C . ALA A 1 232 ? -25.007 0.343 27.983 1.00 48.56 232 ALA A C 1
ATOM 1768 O O . ALA A 1 232 ? -24.773 1.478 28.408 1.00 48.56 232 ALA A O 1
ATOM 1769 N N . GLN A 1 233 ? -25.856 0.109 26.979 1.00 51.00 233 GLN A N 1
ATOM 1770 C CA . GLN A 1 233 ? -26.752 1.156 26.503 1.00 51.00 233 GLN A CA 1
ATOM 1771 C C . GLN A 1 233 ? -27.629 1.592 27.680 1.00 51.00 233 GLN A C 1
ATOM 1773 O O . GLN A 1 233 ? -28.084 0.721 28.426 1.00 51.00 233 GLN A O 1
ATOM 1778 N N . PRO A 1 234 ? -27.871 2.901 27.870 1.00 49.41 234 PRO A N 1
ATOM 1779 C CA . PRO A 1 234 ? -28.868 3.349 28.826 1.00 49.41 234 PRO A CA 1
ATOM 1780 C C . PRO A 1 234 ? -30.184 2.660 28.474 1.00 49.41 234 PRO A C 1
ATOM 1782 O O . PRO A 1 234 ? -30.705 2.849 27.373 1.00 49.41 234 PRO A O 1
ATOM 1785 N N . THR A 1 235 ? -30.682 1.813 29.371 1.00 47.69 235 THR A N 1
ATOM 1786 C CA . THR A 1 235 ? -32.004 1.214 29.235 1.00 47.69 235 THR A CA 1
ATOM 1787 C C . THR A 1 235 ? -32.987 2.374 29.198 1.00 47.69 235 THR A C 1
ATOM 1789 O O . THR A 1 235 ? -33.069 3.140 30.159 1.00 47.69 235 THR A O 1
ATOM 1792 N N . ALA A 1 236 ? -33.666 2.565 28.066 1.00 50.16 236 ALA A N 1
ATOM 1793 C CA . ALA A 1 236 ? -34.740 3.542 27.992 1.00 50.16 236 ALA A CA 1
ATOM 1794 C C . ALA A 1 236 ? -35.756 3.200 29.098 1.00 50.16 236 ALA A C 1
ATOM 1796 O O . ALA A 1 236 ? -36.108 2.022 29.221 1.00 50.16 236 ALA A O 1
ATOM 1797 N N . PRO A 1 237 ? -36.173 4.164 29.939 1.00 55.91 237 PRO A N 1
ATOM 1798 C CA . PRO A 1 237 ? -37.235 3.906 30.898 1.00 55.91 237 PRO A CA 1
ATOM 1799 C C . PRO A 1 237 ? -38.491 3.483 30.126 1.00 55.91 237 PRO A C 1
ATOM 1801 O O . PRO A 1 237 ? -38.844 4.117 29.129 1.00 55.91 237 PRO A O 1
ATOM 1804 N N . ALA A 1 238 ? -39.065 2.358 30.556 1.00 59.31 238 ALA A N 1
ATOM 1805 C CA . ALA A 1 238 ? -40.307 1.794 30.035 1.00 59.31 238 ALA A CA 1
ATOM 1806 C C . ALA A 1 238 ? -41.506 2.704 30.324 1.00 59.31 238 ALA A C 1
ATOM 1808 O O . ALA A 1 238 ? -41.470 3.405 31.363 1.00 59.31 238 ALA A O 1
#

Foldseek 3Di:
DVLQLQLLVQVVVLVVVLVVLVVVLVVCQVVQVVVCVVPVHDRPPVVSVVSVVVSVVVSVVVNVVSLVRRLLVPLVVVCVVPLVLSNLLNCLVVLLVVLVVVLVVLCVVLVCCVPPVVPPVSVVVSVVVNVVSVVVSVVSVVSNLVSLLVVLVVCCVQQVQCLSVVLSVLSVVLVVLVVVLVVCCVVQVDVPDPDPCPPNVVSNVSSVVSNVVSSVSVSVSVVVVVVGDGDDDPDDDD

pLDDT: mean 84.33, std 10.34, range [47.0, 93.56]

Secondary structure (DSSP, 8-state):
-HHHHHHHHHHHHHHHHHHHHHHHHHHHHHHHHHHHHHHTPPP-HHHHHHHHHHHHHHHHHHHHHHIIIIIIHHHHHHHHTT-TTHHHHHHHHHHHHHHHHHHHHHHHHHHHHHHHH--HHHHHHHHHHHHHHHHHHHHHHHHHHHHHHHHHHHHHHHH--HHHHHHHHHHHHHHHHHHHHHHHHHHH--TTS---SHHHHHHHHHHHHHHHHHHHHHHHHHHHHHHPPPPPP-----

Radius of gyration: 22.63 Å; chains: 1; bounding box: 79×38×67 Å

Organism: NCBI:txid1104324

Sequence (238 aa):
MGVLFRGYLYMLIYVIGAGLAMVAVLYAMVMSAVWSALHGRGFDFWGFLAAFIAVVVLFTVGVLVIFFRYHFRGFMALYRLGFKVAWLLAWGPVITLILMAAIIGVVVVSAPAVLFRGDILGALAAGVAVMALLAAAFAVGFAVLVARLALLRGLYRYTGINLFNIAFVLALVGLVFYAAYYLYILTYSRPYGFAAPGPAVGLAALGGIVSIAAYIVEMIAYKEGSEWTPKAQPTAPA